Protein AF-S4RAV1-F1 (afdb_monomer)

Radius of gyration: 26.36 Å; Cα contacts (8 Å, |Δi|>4): 176; chains: 1; bounding box: 94×83×54 Å

Sequence (246 aa):
ERGQGGSAGGTERVRWKKDQTQWKQNERSDKSRAELEQEAIIDGNLATEANLIVLDSLELVVQTVAVTEAKDGVLGGVLKVLLHSLSCNQSSVFLQHSLATQRALVSRVGPHLPTPPTAPYTPLCLHLLRHCSSSLVATRAHASASLYLLMRQNFEIGNNFARVKMQVTMSLASLVGTSASFSEDALRRSLHTMLAYAAADGDMQPTTFPLQVRELVLNLQTILSDTVKMKEYKQDPEMLMDLMYR

pLDDT: mean 81.05, std 17.75, range [30.38, 98.0]

Structure (mmCIF, N/CA/C/O backbone):
data_AF-S4RAV1-F1
#
_entry.id   AF-S4RAV1-F1
#
loop_
_atom_site.group_PDB
_atom_site.id
_atom_site.type_symbol
_atom_site.label_atom_id
_atom_site.label_alt_id
_atom_site.label_comp_id
_atom_site.label_asym_id
_atom_site.label_entity_id
_atom_site.label_seq_id
_atom_site.pdbx_PDB_ins_code
_atom_site.Cartn_x
_atom_site.Cartn_y
_atom_site.Cartn_z
_atom_site.occupancy
_atom_site.B_iso_or_equiv
_atom_site.auth_seq_id
_atom_site.auth_comp_id
_atom_site.auth_asym_id
_atom_site.auth_atom_id
_atom_site.pdbx_PDB_model_num
ATOM 1 N N . GLU A 1 1 ? 71.089 -48.198 25.382 1.00 40.38 1 GLU A N 1
ATOM 2 C CA . GLU A 1 1 ? 70.428 -47.324 26.372 1.00 40.38 1 GLU A CA 1
ATOM 3 C C . GLU A 1 1 ? 68.996 -47.044 25.930 1.00 40.38 1 GLU A C 1
ATOM 5 O O . GLU A 1 1 ? 68.758 -46.864 24.742 1.00 40.38 1 GLU A O 1
ATOM 10 N N . ARG A 1 2 ? 68.039 -47.128 26.861 1.00 35.34 2 ARG A N 1
ATOM 11 C CA . ARG A 1 2 ? 66.616 -46.804 26.660 1.00 35.34 2 ARG A CA 1
ATOM 12 C C . ARG A 1 2 ? 66.409 -45.289 26.753 1.00 35.34 2 ARG A C 1
ATOM 14 O O . ARG A 1 2 ? 67.009 -44.666 27.618 1.00 35.34 2 ARG A O 1
ATOM 21 N N . GLY A 1 3 ? 65.452 -44.759 25.989 1.00 32.66 3 GLY A N 1
ATOM 22 C CA . GLY A 1 3 ? 64.819 -43.461 26.251 1.00 32.66 3 GLY A CA 1
ATOM 23 C C . GLY A 1 3 ? 63.755 -43.105 25.206 1.00 32.66 3 GLY A C 1
ATOM 24 O O . GLY A 1 3 ? 64.093 -42.763 24.084 1.00 32.66 3 GLY A O 1
ATOM 25 N N . GLN A 1 4 ? 62.479 -43.245 25.577 1.00 39.12 4 GLN A N 1
ATOM 26 C CA . GLN A 1 4 ? 61.265 -42.960 24.794 1.00 39.12 4 GLN A CA 1
ATOM 27 C C . GLN A 1 4 ? 60.832 -41.482 24.869 1.00 39.12 4 GLN A C 1
ATOM 29 O O . GLN A 1 4 ? 61.128 -40.811 25.852 1.00 39.12 4 GLN A O 1
ATOM 34 N N . GLY A 1 5 ? 59.976 -41.071 23.920 1.00 30.38 5 GLY A N 1
ATOM 35 C CA . GLY A 1 5 ? 59.018 -39.957 24.050 1.00 30.38 5 GLY A CA 1
ATOM 36 C C . GLY A 1 5 ? 59.254 -38.847 23.016 1.00 30.38 5 GLY A C 1
ATOM 37 O O . GLY A 1 5 ? 60.371 -38.381 22.883 1.00 30.38 5 GLY A O 1
ATOM 38 N N . GLY A 1 6 ? 58.294 -38.361 22.231 1.00 30.89 6 GLY A N 1
ATOM 39 C CA . GLY A 1 6 ? 56.852 -38.523 22.279 1.00 30.89 6 GLY A CA 1
ATOM 40 C C . GLY A 1 6 ? 56.158 -37.884 21.065 1.00 30.89 6 GLY A C 1
ATOM 41 O O . GLY A 1 6 ? 56.755 -37.191 20.250 1.00 30.89 6 GLY A O 1
ATOM 42 N N . SER A 1 7 ? 54.878 -38.227 21.002 1.00 36.19 7 SER A N 1
ATOM 43 C CA . SER A 1 7 ? 53.803 -37.974 20.042 1.00 36.19 7 SER A CA 1
ATOM 44 C C . SER A 1 7 ? 53.576 -36.550 19.492 1.00 36.19 7 SER A C 1
ATOM 46 O O . SER A 1 7 ? 53.782 -35.559 20.181 1.00 36.19 7 SER A O 1
ATOM 48 N N . ALA A 1 8 ? 52.922 -36.556 18.320 1.00 37.38 8 ALA A N 1
ATOM 49 C CA . ALA A 1 8 ? 51.820 -35.692 17.874 1.00 37.38 8 ALA A CA 1
ATOM 50 C C . ALA A 1 8 ? 52.081 -34.237 17.456 1.00 37.38 8 ALA A C 1
ATOM 52 O O . ALA A 1 8 ? 52.594 -33.413 18.201 1.00 37.38 8 ALA A O 1
ATOM 53 N N . GLY A 1 9 ? 51.521 -33.896 16.289 1.00 36.50 9 GLY A N 1
ATOM 54 C CA . GLY A 1 9 ? 51.125 -32.523 15.991 1.00 36.50 9 GLY A CA 1
ATOM 55 C C . GLY A 1 9 ? 51.188 -32.165 14.517 1.00 36.50 9 GLY A C 1
ATOM 56 O O . GLY A 1 9 ? 51.967 -31.295 14.136 1.00 36.50 9 GLY A O 1
ATOM 57 N N . GLY A 1 10 ? 50.361 -32.808 13.688 1.00 49.69 10 GLY A N 1
ATOM 58 C CA . GLY A 1 10 ? 50.070 -32.309 12.348 1.00 49.69 10 GLY A CA 1
ATOM 59 C C . GLY A 1 10 ? 49.522 -30.888 12.451 1.00 49.69 10 GLY A C 1
ATOM 60 O O . GLY A 1 10 ? 48.379 -30.679 12.843 1.00 49.69 10 GLY A O 1
ATOM 61 N N . THR A 1 11 ? 50.350 -29.904 12.125 1.00 44.56 11 THR A N 1
ATOM 62 C CA . THR A 1 11 ? 49.903 -28.539 11.863 1.00 44.56 11 THR A CA 1
ATOM 63 C C . THR A 1 11 ? 49.832 -28.385 10.356 1.00 44.56 11 THR A C 1
ATOM 65 O O . THR A 1 11 ? 50.688 -27.777 9.714 1.00 44.56 11 THR A O 1
ATOM 68 N N . GLU A 1 12 ? 48.789 -28.978 9.775 1.00 47.94 12 GLU A N 1
ATOM 69 C CA . GLU A 1 12 ? 48.352 -28.643 8.427 1.00 47.94 12 GLU A CA 1
ATOM 70 C C . GLU A 1 12 ? 47.828 -27.206 8.478 1.00 47.94 12 GLU A C 1
ATOM 72 O O . GLU A 1 12 ? 46.661 -26.911 8.728 1.00 47.94 12 GLU A O 1
ATOM 77 N N . ARG A 1 13 ? 48.767 -26.267 8.371 1.00 47.62 13 ARG A N 1
ATOM 78 C CA . ARG A 1 13 ? 48.494 -24.843 8.301 1.00 47.62 13 ARG A CA 1
ATOM 79 C C . ARG A 1 13 ? 47.689 -24.650 7.026 1.00 47.62 13 ARG A C 1
ATOM 81 O O . ARG A 1 13 ? 48.258 -24.708 5.938 1.00 47.62 13 ARG A O 1
ATOM 88 N N . VAL A 1 14 ? 46.377 -24.459 7.175 1.00 53.88 14 VAL A N 1
ATOM 89 C CA . VAL A 1 14 ? 45.427 -24.167 6.094 1.00 53.88 14 VAL A CA 1
ATOM 90 C C . VAL A 1 14 ? 45.830 -22.833 5.463 1.00 53.88 14 VAL A C 1
ATOM 92 O O . VAL A 1 14 ? 45.333 -21.757 5.794 1.00 53.88 14 VAL A O 1
ATOM 95 N N . ARG A 1 15 ? 46.855 -22.879 4.610 1.00 61.28 15 ARG A N 1
ATOM 96 C CA . ARG A 1 15 ? 47.354 -21.738 3.860 1.00 61.28 15 ARG A CA 1
ATOM 97 C C . ARG A 1 15 ? 46.371 -21.552 2.727 1.00 61.28 15 ARG A C 1
ATOM 99 O O . ARG A 1 15 ? 46.459 -22.244 1.718 1.00 61.28 15 ARG A O 1
ATOM 106 N N . TRP A 1 16 ? 45.433 -20.633 2.926 1.00 54.78 16 TRP A N 1
ATOM 107 C CA . TRP A 1 16 ? 44.555 -20.128 1.881 1.00 54.78 16 TRP A CA 1
ATOM 108 C C . TRP A 1 16 ? 45.380 -19.890 0.612 1.00 54.78 16 TRP A C 1
ATOM 110 O O . TRP A 1 16 ? 46.227 -18.992 0.563 1.00 54.78 16 TRP A O 1
ATOM 120 N N . LYS A 1 17 ? 45.193 -20.754 -0.392 1.00 61.38 17 LYS A N 1
ATOM 121 C CA . LYS A 1 17 ? 45.817 -20.605 -1.705 1.00 61.38 17 LYS A CA 1
ATOM 122 C C . LYS A 1 17 ? 45.093 -19.460 -2.396 1.00 61.38 17 LYS A C 1
ATOM 124 O O . LYS A 1 17 ? 44.108 -19.676 -3.092 1.00 61.38 17 LYS A O 1
ATOM 129 N N . LYS A 1 18 ? 45.581 -18.238 -2.170 1.00 52.88 18 LYS A N 1
ATOM 130 C CA . LYS A 1 18 ? 45.077 -17.004 -2.795 1.00 52.88 18 LYS A CA 1
ATOM 131 C C . LYS A 1 18 ? 45.015 -17.125 -4.328 1.00 52.88 18 LYS A C 1
ATOM 133 O O . LYS A 1 18 ? 44.166 -16.508 -4.960 1.00 52.88 18 LYS A O 1
ATOM 138 N N . ASP A 1 19 ? 45.849 -18.000 -4.889 1.00 57.59 19 ASP A N 1
ATOM 139 C CA . ASP A 1 19 ? 45.943 -18.292 -6.321 1.00 57.59 19 ASP A CA 1
ATOM 140 C C . ASP A 1 19 ? 44.829 -19.230 -6.834 1.00 57.59 19 ASP A C 1
ATOM 142 O O . ASP A 1 19 ? 44.579 -19.275 -8.032 1.00 57.59 19 ASP A O 1
ATOM 146 N N . GLN A 1 20 ? 44.123 -19.954 -5.951 1.00 50.59 20 GLN A N 1
ATOM 147 C CA . GLN A 1 20 ? 42.931 -20.747 -6.307 1.00 50.59 20 GLN A CA 1
ATOM 148 C C . GLN A 1 20 ? 41.626 -19.948 -6.211 1.00 50.59 20 GLN A C 1
ATOM 150 O O . GLN A 1 20 ? 40.610 -20.375 -6.747 1.00 50.59 20 GLN A O 1
ATOM 155 N N . THR A 1 21 ? 41.647 -18.775 -5.574 1.00 50.50 21 THR A N 1
ATOM 156 C CA . THR A 1 21 ? 40.505 -17.848 -5.507 1.00 50.50 21 THR A CA 1
ATOM 157 C C . THR A 1 21 ? 40.597 -16.742 -6.554 1.00 50.50 21 THR A C 1
ATOM 159 O O . THR A 1 21 ? 40.092 -15.639 -6.343 1.00 50.50 21 THR A O 1
ATOM 162 N N . GLN A 1 22 ? 41.248 -17.008 -7.690 1.00 48.56 22 GLN A N 1
ATOM 163 C CA . GLN A 1 22 ? 41.011 -16.202 -8.879 1.00 48.56 22 GLN A CA 1
ATOM 164 C C . GLN A 1 22 ? 39.579 -16.488 -9.326 1.00 48.56 22 GLN A C 1
ATOM 166 O O . GLN A 1 22 ? 39.315 -17.442 -10.057 1.00 48.56 22 GLN A O 1
ATOM 171 N N . TRP A 1 23 ? 38.639 -15.664 -8.859 1.00 44.81 23 TRP A N 1
ATOM 172 C CA . TRP A 1 23 ? 37.409 -15.432 -9.600 1.00 44.81 23 TRP A CA 1
ATOM 173 C C . TRP A 1 23 ? 37.844 -15.197 -11.038 1.00 44.81 23 TRP A C 1
ATOM 175 O O . TRP A 1 23 ? 38.580 -14.241 -11.284 1.00 44.81 23 TRP A O 1
ATOM 185 N N . LYS A 1 24 ? 37.495 -16.115 -11.951 1.00 49.88 24 LYS A N 1
ATOM 186 C CA . LYS A 1 24 ? 37.730 -15.920 -13.380 1.00 49.88 24 LYS A CA 1
ATOM 187 C C . LYS A 1 24 ? 37.102 -14.578 -13.706 1.00 49.88 24 LYS A C 1
ATOM 189 O O . LYS A 1 24 ? 35.880 -14.455 -13.735 1.00 49.88 24 LYS A O 1
ATOM 194 N N . GLN A 1 25 ? 37.944 -13.563 -13.844 1.00 44.81 25 GLN A N 1
ATOM 195 C CA . GLN A 1 25 ? 37.547 -12.267 -14.333 1.00 44.81 25 GLN A CA 1
ATOM 196 C C . GLN A 1 25 ? 37.049 -12.571 -15.733 1.00 44.81 25 GLN A C 1
ATOM 198 O O . GLN A 1 25 ? 37.854 -12.925 -16.589 1.00 44.81 25 GLN A O 1
ATOM 203 N N . ASN A 1 26 ? 35.722 -12.612 -15.876 1.00 48.03 26 ASN A N 1
ATOM 204 C CA . ASN A 1 26 ? 35.046 -13.010 -17.097 1.00 48.03 26 ASN A CA 1
ATOM 205 C C . ASN A 1 26 ? 35.754 -12.289 -18.244 1.00 48.03 26 ASN A C 1
ATOM 207 O O . ASN A 1 26 ? 35.763 -11.053 -18.267 1.00 48.03 26 ASN A O 1
ATOM 211 N N . GLU A 1 27 ? 36.429 -13.047 -19.115 1.00 50.53 27 GLU A N 1
ATOM 212 C CA . GLU A 1 27 ? 36.921 -12.503 -20.374 1.00 50.53 27 GLU A CA 1
ATOM 213 C C . GLU A 1 27 ? 35.719 -11.783 -20.970 1.00 50.53 27 GLU A C 1
ATOM 215 O O . GLU A 1 27 ? 34.622 -12.346 -20.997 1.00 50.53 27 GLU A O 1
ATOM 220 N N . ARG A 1 28 ? 35.873 -10.491 -21.273 1.00 55.94 28 ARG A N 1
ATOM 221 C CA . ARG A 1 28 ? 34.785 -9.657 -21.782 1.00 55.94 28 ARG A CA 1
ATOM 222 C C . ARG A 1 28 ? 34.322 -10.257 -23.108 1.00 55.94 28 ARG A C 1
ATOM 224 O O . ARG A 1 28 ? 34.824 -9.895 -24.161 1.00 55.94 28 ARG A O 1
ATOM 231 N N . SER A 1 29 ? 33.399 -11.207 -23.028 1.00 61.28 29 SER A N 1
ATOM 232 C CA . SER A 1 29 ? 32.569 -11.640 -24.132 1.00 61.28 29 SER A CA 1
ATOM 233 C C . SER A 1 29 ? 31.816 -10.395 -24.568 1.00 61.28 29 SER A C 1
ATOM 235 O O . SER A 1 29 ? 31.149 -9.777 -23.732 1.00 61.28 29 SER A O 1
ATOM 237 N N . ASP A 1 30 ? 31.943 -10.012 -25.838 1.00 71.81 30 ASP A N 1
ATOM 238 C CA . ASP A 1 30 ? 31.047 -9.051 -26.483 1.00 71.81 30 ASP A CA 1
ATOM 239 C C . ASP A 1 30 ? 29.649 -9.682 -26.509 1.00 71.81 30 ASP A C 1
ATOM 241 O O . ASP A 1 30 ? 29.215 -10.265 -27.500 1.00 71.81 30 ASP A O 1
ATOM 245 N N . LYS A 1 31 ? 28.978 -9.665 -25.353 1.00 80.94 31 LYS A N 1
ATOM 246 C CA . LYS A 1 31 ? 27.624 -10.179 -25.191 1.00 80.94 31 LYS A CA 1
ATOM 247 C C . LYS A 1 31 ? 26.711 -9.325 -26.049 1.00 80.94 31 LYS A C 1
ATOM 249 O O . LYS A 1 31 ? 26.715 -8.093 -25.960 1.00 80.94 31 LYS A O 1
ATOM 254 N N . SER A 1 32 ? 25.917 -9.982 -26.876 1.00 88.06 32 SER A N 1
ATOM 255 C CA . SER A 1 32 ? 24.874 -9.319 -27.639 1.00 88.06 32 SER A CA 1
ATOM 256 C C . SER A 1 32 ? 23.858 -8.673 -26.693 1.00 88.06 32 SER A C 1
ATOM 258 O O . SER A 1 32 ? 23.663 -9.090 -25.550 1.00 88.06 32 SER A O 1
ATOM 260 N N . ARG A 1 33 ? 23.152 -7.651 -27.182 1.00 89.19 33 ARG A N 1
ATOM 261 C CA . ARG A 1 33 ? 22.088 -6.990 -26.415 1.00 89.19 33 ARG A CA 1
ATOM 262 C C . ARG A 1 33 ? 21.024 -7.977 -25.914 1.00 89.19 33 ARG A C 1
ATOM 264 O O . ARG A 1 33 ? 20.547 -7.820 -24.798 1.00 89.19 33 ARG A O 1
ATOM 271 N N . ALA A 1 34 ? 20.690 -8.990 -26.713 1.00 90.50 34 ALA A N 1
ATOM 272 C CA . ALA A 1 34 ? 19.720 -10.015 -26.339 1.00 90.50 34 ALA A CA 1
ATOM 273 C C . ALA A 1 34 ? 20.218 -10.885 -25.172 1.00 90.50 34 ALA A C 1
ATOM 275 O O . ALA A 1 34 ? 19.452 -11.183 -24.261 1.00 90.50 34 ALA A O 1
ATOM 276 N N . GLU A 1 35 ? 21.505 -11.239 -25.159 1.00 91.06 35 GLU A N 1
ATOM 277 C CA . GLU A 1 35 ? 22.111 -11.994 -24.056 1.00 91.06 35 GLU A CA 1
ATOM 278 C C . GLU A 1 35 ? 22.159 -11.163 -22.770 1.00 91.06 35 GLU A C 1
ATOM 280 O O . GLU A 1 35 ? 21.846 -11.677 -21.700 1.00 91.06 35 GLU A O 1
ATOM 285 N N . LEU A 1 36 ? 22.467 -9.865 -22.868 1.00 90.75 36 LEU A N 1
ATOM 286 C CA . LEU A 1 36 ? 22.431 -8.952 -21.720 1.00 90.75 36 LEU A CA 1
ATOM 287 C C . LEU A 1 36 ? 21.011 -8.775 -21.161 1.00 90.75 36 LEU A C 1
ATOM 289 O O . LEU A 1 36 ? 20.823 -8.762 -19.946 1.00 90.75 36 LEU A O 1
ATOM 293 N N . GLU A 1 37 ? 20.004 -8.651 -22.030 1.00 92.44 37 GLU A N 1
ATOM 294 C CA . GLU A 1 37 ? 18.595 -8.584 -21.622 1.00 92.44 37 GLU A CA 1
ATOM 295 C C . GLU A 1 37 ? 18.148 -9.893 -20.953 1.00 92.44 37 GLU A C 1
ATOM 297 O O . GLU A 1 37 ? 17.467 -9.862 -19.927 1.00 92.44 37 GLU A O 1
ATOM 302 N N . GLN A 1 38 ? 18.577 -11.043 -21.476 1.00 93.69 38 GLN A N 1
ATOM 303 C CA . GLN A 1 38 ? 18.285 -12.345 -20.882 1.00 93.69 38 GLN A CA 1
ATOM 304 C C . GLN A 1 38 ? 18.952 -12.524 -19.511 1.00 93.69 38 GLN A C 1
ATOM 306 O O . GLN A 1 38 ? 18.296 -12.987 -18.578 1.00 93.69 38 GLN A O 1
ATOM 311 N N . GLU A 1 39 ? 20.218 -12.133 -19.358 1.00 92.94 39 GLU A N 1
ATOM 312 C CA . GLU A 1 39 ? 20.907 -12.151 -18.060 1.00 92.94 39 GLU A CA 1
ATOM 313 C C . GLU A 1 39 ? 20.201 -11.255 -17.041 1.00 92.94 39 GLU A C 1
ATOM 315 O O . GLU A 1 39 ? 19.934 -11.694 -15.925 1.00 92.94 39 GLU A O 1
ATOM 320 N N . ALA A 1 40 ? 19.788 -10.049 -17.442 1.00 91.94 40 ALA A N 1
ATOM 321 C CA . ALA A 1 40 ? 19.041 -9.146 -16.570 1.00 91.94 40 ALA A CA 1
ATOM 322 C C . ALA A 1 40 ? 17.697 -9.742 -16.104 1.00 91.94 40 ALA A C 1
ATOM 324 O O . ALA A 1 40 ? 17.284 -9.520 -14.964 1.00 91.94 40 ALA A O 1
ATOM 325 N N . ILE A 1 41 ? 17.014 -10.514 -16.959 1.00 93.25 41 ILE A N 1
ATOM 326 C CA . ILE A 1 41 ? 15.782 -11.228 -16.585 1.00 93.25 41 ILE A CA 1
ATOM 327 C C . ILE A 1 41 ? 16.084 -12.332 -15.568 1.00 93.25 41 ILE A C 1
ATOM 329 O O . ILE A 1 41 ? 15.367 -12.455 -14.574 1.00 93.25 41 ILE A O 1
ATOM 333 N N . ILE A 1 42 ? 17.134 -13.125 -15.797 1.00 95.19 42 ILE A N 1
ATOM 334 C CA . ILE A 1 42 ? 17.533 -14.209 -14.886 1.00 95.19 42 ILE A CA 1
ATOM 335 C C . ILE A 1 42 ? 17.903 -13.635 -13.515 1.00 95.19 42 ILE A C 1
ATOM 337 O O . ILE A 1 42 ? 17.382 -14.104 -12.502 1.00 95.19 42 ILE A O 1
ATOM 341 N N . ASP A 1 43 ? 18.712 -12.578 -13.482 1.00 94.38 43 ASP A N 1
ATOM 342 C CA . ASP A 1 43 ? 19.097 -11.891 -12.247 1.00 94.38 43 ASP A CA 1
ATOM 343 C C . ASP A 1 43 ? 17.876 -11.300 -11.525 1.00 94.38 43 ASP A C 1
ATOM 345 O O . ASP A 1 43 ? 17.754 -11.407 -10.303 1.00 94.38 43 ASP A O 1
ATOM 349 N N . GLY A 1 44 ? 16.924 -10.723 -12.269 1.00 94.31 44 GLY A N 1
ATOM 350 C CA . GLY A 1 44 ? 15.670 -10.205 -11.716 1.00 94.31 44 GLY A CA 1
ATOM 351 C C . GLY A 1 44 ? 14.775 -11.289 -11.104 1.00 94.31 44 GLY A C 1
ATOM 352 O O . GLY A 1 44 ? 14.166 -11.077 -10.047 1.00 94.31 44 GLY A O 1
ATOM 353 N N . ASN A 1 45 ? 14.717 -12.466 -11.729 1.00 95.94 45 ASN A N 1
ATOM 354 C CA . ASN A 1 45 ? 13.991 -13.622 -11.201 1.00 95.94 45 ASN A CA 1
ATOM 355 C C . ASN A 1 45 ? 14.667 -14.167 -9.942 1.00 95.94 45 ASN A C 1
ATOM 357 O O . ASN A 1 45 ? 13.997 -14.353 -8.928 1.00 95.94 45 ASN A O 1
ATOM 361 N N . LEU A 1 46 ? 15.993 -14.323 -9.963 1.00 96.50 46 LEU A N 1
ATOM 362 C CA . LEU A 1 46 ? 16.760 -14.773 -8.802 1.00 96.50 46 LEU A CA 1
ATOM 363 C C . LEU A 1 46 ? 16.603 -13.814 -7.613 1.00 96.50 46 LEU A C 1
ATOM 365 O O . LEU A 1 46 ? 16.369 -14.249 -6.486 1.00 96.50 46 LEU A O 1
ATOM 369 N N . ALA A 1 47 ? 16.662 -12.501 -7.857 1.00 95.81 47 ALA A N 1
ATOM 370 C CA . ALA A 1 47 ? 16.408 -11.491 -6.831 1.00 95.81 47 ALA A CA 1
ATOM 371 C C . ALA A 1 47 ? 14.979 -11.587 -6.269 1.00 95.81 47 ALA A C 1
ATOM 373 O O . ALA A 1 47 ? 14.768 -11.412 -5.067 1.00 95.81 47 ALA A O 1
ATOM 374 N N . THR A 1 48 ? 13.993 -11.895 -7.118 1.00 96.25 48 THR A N 1
ATOM 375 C CA . THR A 1 48 ? 12.606 -12.114 -6.686 1.00 96.25 48 THR A CA 1
ATOM 376 C C . THR A 1 48 ? 12.489 -13.334 -5.779 1.00 96.25 48 THR A C 1
ATOM 378 O O . THR A 1 48 ? 11.900 -13.224 -4.705 1.00 96.25 48 THR A O 1
ATOM 381 N N . GLU A 1 49 ? 13.069 -14.469 -6.168 1.00 97.06 49 GLU A N 1
ATOM 382 C CA . GLU A 1 49 ? 13.063 -15.694 -5.359 1.00 97.06 49 GLU A CA 1
ATOM 383 C C . GLU A 1 49 ? 13.754 -15.484 -4.011 1.00 97.06 49 GLU A C 1
ATOM 385 O O . GLU A 1 49 ? 13.188 -15.820 -2.970 1.00 97.06 49 GLU A O 1
ATOM 390 N N . ALA A 1 50 ? 14.927 -14.845 -4.002 1.00 96.88 50 ALA A N 1
ATOM 391 C CA . ALA A 1 50 ? 15.639 -14.516 -2.771 1.00 96.88 50 ALA A CA 1
ATOM 392 C C . ALA A 1 50 ? 14.781 -13.654 -1.830 1.00 96.88 50 ALA A C 1
ATOM 394 O O . ALA A 1 50 ? 14.695 -13.930 -0.632 1.00 96.88 50 ALA A O 1
ATOM 395 N N . ASN A 1 51 ? 14.091 -12.644 -2.366 1.00 96.25 51 ASN A N 1
ATOM 396 C CA . ASN A 1 51 ? 13.199 -11.804 -1.571 1.00 96.25 51 ASN A CA 1
ATOM 397 C C . ASN A 1 51 ? 11.974 -12.577 -1.052 1.00 96.25 51 ASN A C 1
ATOM 399 O O . ASN A 1 51 ? 11.562 -12.352 0.085 1.00 96.25 51 ASN A O 1
ATOM 403 N N . LEU A 1 52 ? 11.412 -13.510 -1.828 1.00 97.06 52 LEU A N 1
ATOM 404 C CA . LEU A 1 52 ? 10.318 -14.374 -1.365 1.00 97.06 52 LEU A CA 1
ATOM 405 C C . LEU A 1 52 ? 10.763 -15.319 -0.240 1.00 97.06 52 LEU A C 1
ATOM 407 O O . LEU A 1 52 ? 10.021 -15.486 0.722 1.00 97.06 52 LEU A O 1
ATOM 411 N N . ILE A 1 53 ? 11.985 -15.857 -0.297 1.00 97.44 53 ILE A N 1
ATOM 412 C CA . ILE A 1 53 ? 12.566 -16.664 0.793 1.00 97.44 53 ILE A CA 1
ATOM 413 C C . ILE A 1 53 ? 12.729 -15.827 2.068 1.00 97.44 53 ILE A C 1
ATOM 415 O O . ILE A 1 53 ? 12.411 -16.286 3.168 1.00 97.44 53 ILE A O 1
ATOM 419 N N . VAL A 1 54 ? 13.205 -14.583 1.938 1.00 96.50 54 VAL A N 1
ATOM 420 C CA . VAL A 1 54 ? 13.286 -13.655 3.076 1.00 96.50 54 VAL A CA 1
ATOM 421 C C . VAL A 1 54 ? 11.894 -13.401 3.651 1.00 96.50 54 VAL A C 1
ATOM 423 O O . VAL A 1 54 ? 11.730 -13.435 4.868 1.00 96.50 54 VAL A O 1
ATOM 426 N N . LEU A 1 55 ? 10.889 -13.177 2.804 1.00 96.62 55 LEU A N 1
ATOM 427 C CA . LEU A 1 55 ? 9.519 -12.931 3.248 1.00 96.62 55 LEU A CA 1
ATOM 428 C C . LEU A 1 55 ? 8.922 -14.132 3.990 1.00 96.62 55 LEU A C 1
ATOM 430 O O . LEU A 1 55 ? 8.365 -13.946 5.068 1.00 96.62 55 LEU A O 1
ATOM 434 N N . ASP A 1 56 ? 9.100 -15.342 3.462 1.00 96.44 56 ASP A N 1
ATOM 435 C CA . ASP A 1 56 ? 8.675 -16.589 4.109 1.00 96.44 56 ASP A CA 1
ATOM 436 C C . ASP A 1 56 ? 9.359 -16.774 5.475 1.00 96.44 56 ASP A C 1
ATOM 438 O O . ASP A 1 56 ? 8.716 -17.044 6.491 1.00 96.44 56 ASP A O 1
ATOM 442 N N . SER A 1 57 ? 10.660 -16.474 5.545 1.00 96.00 57 SER A N 1
ATOM 443 C CA . SER A 1 57 ? 11.413 -16.487 6.805 1.00 96.00 57 SER A CA 1
ATOM 444 C C . SER A 1 57 ? 10.858 -15.481 7.821 1.00 96.00 57 SER A C 1
ATOM 446 O O . SER A 1 57 ? 10.743 -1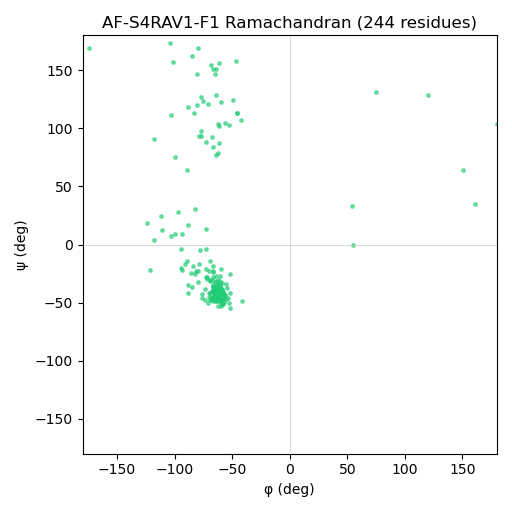5.793 9.009 1.00 96.00 57 SER A O 1
ATOM 448 N N . LEU A 1 58 ? 10.485 -14.272 7.380 1.00 93.50 58 LEU A N 1
ATOM 449 C CA . LEU A 1 58 ? 9.844 -13.274 8.244 1.00 93.50 58 LEU A CA 1
ATOM 450 C C . LEU A 1 58 ? 8.472 -13.754 8.732 1.00 93.50 58 LEU A C 1
ATOM 452 O O . LEU A 1 58 ? 8.138 -13.539 9.898 1.00 93.50 58 LEU A O 1
ATOM 456 N N . GLU A 1 59 ? 7.684 -14.415 7.884 1.00 92.00 59 GLU A N 1
ATOM 457 C CA . GLU A 1 59 ? 6.395 -14.989 8.281 1.00 92.00 59 GLU A CA 1
ATOM 458 C C . GLU A 1 59 ? 6.556 -16.085 9.335 1.00 92.00 59 GLU A C 1
ATOM 460 O O . GLU A 1 59 ? 5.823 -16.081 10.328 1.00 92.00 59 GLU A O 1
ATOM 465 N N . LEU A 1 60 ? 7.554 -16.959 9.191 1.00 92.88 60 LEU A N 1
ATOM 466 C CA . LEU A 1 60 ? 7.863 -17.991 10.182 1.00 92.88 60 LEU A CA 1
ATOM 467 C C . LEU A 1 60 ? 8.275 -17.386 11.534 1.00 92.88 60 LEU A C 1
ATOM 469 O O . LEU A 1 60 ? 7.823 -17.843 12.590 1.00 92.88 60 LEU A O 1
ATOM 473 N N . VAL A 1 61 ? 9.073 -16.313 11.520 1.00 90.44 61 VAL A N 1
ATOM 474 C CA . VAL A 1 61 ? 9.421 -15.565 12.741 1.00 90.44 61 VAL A CA 1
ATOM 475 C C . VAL A 1 61 ? 8.161 -15.014 13.410 1.00 90.44 61 VAL A C 1
ATOM 477 O O . VAL A 1 61 ? 7.988 -15.166 14.618 1.00 90.44 61 VAL A O 1
ATOM 480 N N . VAL A 1 62 ? 7.251 -14.416 12.641 1.00 87.50 62 VAL A N 1
ATOM 481 C CA . VAL A 1 62 ? 5.995 -13.845 13.157 1.00 87.50 62 VAL A CA 1
ATOM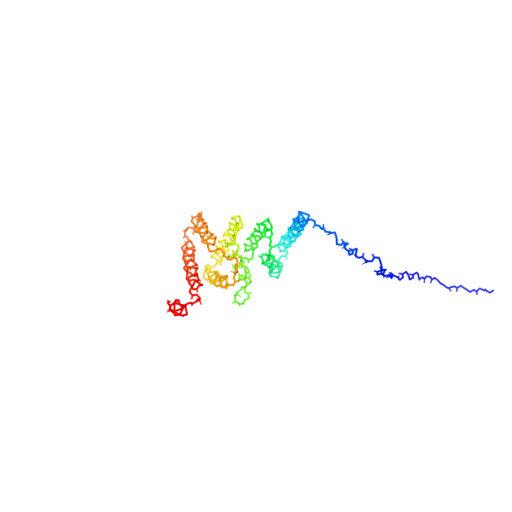 482 C C . VAL A 1 62 ? 5.093 -14.919 13.754 1.00 87.50 62 VAL A C 1
ATOM 484 O O . VAL A 1 62 ? 4.538 -14.713 14.834 1.00 87.50 62 VAL A O 1
ATOM 487 N N . GLN A 1 63 ? 4.963 -16.066 13.084 1.00 88.69 63 GLN A N 1
ATOM 488 C CA . GLN A 1 63 ? 4.202 -17.209 13.590 1.00 88.69 63 GLN A CA 1
ATOM 489 C C . GLN A 1 63 ? 4.788 -17.728 14.908 1.00 88.69 63 GLN A C 1
ATOM 491 O O . GLN A 1 63 ? 4.045 -17.962 15.857 1.00 88.69 63 GLN A O 1
ATOM 496 N N . THR A 1 64 ? 6.114 -17.833 15.000 1.00 88.25 64 THR A N 1
ATOM 497 C CA . THR A 1 64 ? 6.799 -18.287 16.219 1.00 88.25 64 THR A CA 1
ATOM 498 C C . THR A 1 64 ? 6.591 -17.309 17.378 1.00 88.25 64 THR A C 1
ATOM 500 O O . THR A 1 64 ? 6.235 -17.719 18.481 1.00 88.25 64 THR A O 1
ATOM 503 N N . VAL A 1 65 ? 6.757 -16.004 17.133 1.00 84.62 65 VAL A N 1
ATOM 504 C CA . VAL A 1 65 ? 6.568 -14.946 18.145 1.00 84.62 65 VAL A CA 1
ATOM 505 C C . VAL A 1 65 ? 5.134 -14.902 18.670 1.00 84.62 65 VAL A C 1
ATOM 507 O O . VAL A 1 65 ? 4.917 -14.632 19.851 1.00 84.62 65 VAL A O 1
ATOM 510 N N . ALA A 1 66 ? 4.146 -15.197 17.822 1.00 79.06 66 ALA A N 1
ATOM 511 C CA . ALA A 1 66 ? 2.747 -15.233 18.236 1.00 79.06 66 ALA A CA 1
ATOM 512 C C . ALA A 1 66 ? 2.474 -16.277 19.337 1.00 79.06 66 ALA A C 1
ATOM 514 O O . ALA A 1 66 ? 1.557 -16.080 20.130 1.00 79.06 66 ALA A O 1
ATOM 515 N N . VAL A 1 67 ? 3.276 -17.346 19.411 1.00 81.50 67 VAL A N 1
ATOM 516 C CA . VAL A 1 67 ? 3.119 -18.444 20.382 1.00 81.50 67 VAL A CA 1
ATOM 517 C C . VAL A 1 67 ? 3.967 -18.238 21.648 1.00 81.50 67 VAL A C 1
ATOM 519 O O . VAL A 1 67 ? 3.653 -18.802 22.691 1.00 81.50 67 VAL A O 1
ATOM 522 N N . THR A 1 68 ? 5.029 -17.427 21.597 1.00 71.88 68 THR A N 1
ATOM 523 C CA . THR A 1 68 ? 6.045 -17.345 22.669 1.00 71.88 68 THR A CA 1
ATOM 524 C C . THR A 1 68 ? 5.893 -16.162 23.637 1.00 71.88 68 THR A C 1
ATOM 526 O O . THR A 1 68 ? 6.792 -15.930 24.440 1.00 71.88 68 THR A O 1
ATOM 529 N N . GLU A 1 69 ? 4.788 -15.403 23.593 1.00 65.00 69 GLU A N 1
ATOM 530 C CA . GLU A 1 69 ? 4.508 -14.199 24.422 1.00 65.00 69 GLU A CA 1
ATOM 531 C C . GLU A 1 69 ? 5.577 -13.067 24.368 1.00 65.00 69 GLU A C 1
ATOM 533 O O . GLU A 1 69 ? 5.380 -11.996 24.939 1.00 65.00 69 GLU A O 1
ATOM 538 N N . ALA A 1 70 ? 6.670 -13.218 23.610 1.00 60.97 70 ALA A N 1
ATOM 539 C CA . ALA A 1 70 ? 7.755 -12.239 23.455 1.00 60.97 70 ALA A CA 1
ATOM 540 C C . ALA A 1 70 ? 7.500 -11.251 22.291 1.00 60.97 70 ALA A C 1
ATOM 542 O O . ALA A 1 70 ? 8.210 -11.247 21.282 1.00 60.97 70 ALA A O 1
ATOM 543 N N . LYS A 1 71 ? 6.448 -10.431 22.405 1.00 64.44 71 LYS A N 1
ATOM 544 C CA . LYS A 1 71 ? 5.802 -9.768 21.251 1.00 64.44 71 LYS A CA 1
ATOM 545 C C . LYS A 1 71 ? 6.434 -8.441 20.787 1.00 64.44 71 LYS A C 1
ATOM 547 O O . LYS A 1 71 ? 6.520 -8.205 19.580 1.00 64.44 71 LYS A O 1
ATOM 552 N N . ASP A 1 72 ? 6.931 -7.591 21.686 1.00 66.50 72 ASP A N 1
ATOM 553 C CA . ASP A 1 72 ? 7.043 -6.157 21.347 1.00 66.50 72 ASP A CA 1
ATOM 554 C C . ASP A 1 72 ? 8.323 -5.740 20.593 1.00 66.50 72 ASP A C 1
ATOM 556 O O . ASP A 1 72 ? 8.311 -4.771 19.833 1.00 66.50 72 ASP A O 1
ATOM 560 N N . GLY A 1 73 ? 9.429 -6.483 20.721 1.00 74.12 73 GLY A N 1
ATOM 561 C CA . GLY A 1 73 ? 10.691 -6.153 20.035 1.00 74.12 73 GLY A CA 1
ATOM 562 C C . GLY A 1 73 ? 10.817 -6.748 18.629 1.00 74.12 73 GLY A C 1
ATOM 563 O O . GLY A 1 73 ? 11.271 -6.085 17.691 1.00 74.12 73 GLY A O 1
ATOM 564 N N . VAL A 1 74 ? 10.400 -8.006 18.468 1.00 82.38 74 VAL A N 1
ATOM 565 C CA . VAL A 1 74 ? 10.645 -8.779 17.241 1.00 82.38 74 VAL A CA 1
ATOM 566 C C . VAL A 1 74 ? 9.714 -8.343 16.114 1.00 82.38 74 VAL A C 1
ATOM 568 O O . VAL A 1 74 ? 10.178 -8.129 14.996 1.00 82.38 74 VAL A O 1
ATOM 571 N N . LEU A 1 75 ? 8.425 -8.120 16.398 1.00 82.56 75 LEU A N 1
ATOM 572 C CA . LEU A 1 75 ? 7.455 -7.681 15.384 1.00 82.56 75 LEU A CA 1
ATOM 573 C C . LEU A 1 75 ? 7.806 -6.299 14.813 1.00 82.56 75 LEU A C 1
ATOM 575 O O . LEU A 1 75 ? 7.678 -6.075 13.609 1.00 82.56 75 LEU A O 1
ATOM 579 N N . GLY A 1 76 ? 8.327 -5.395 15.649 1.00 80.56 76 GLY A N 1
ATOM 580 C CA . GLY A 1 76 ? 8.864 -4.111 15.195 1.00 80.56 76 GLY A CA 1
ATOM 581 C C . GLY A 1 76 ? 10.085 -4.269 14.281 1.00 80.56 76 GLY A C 1
ATOM 582 O O . GLY A 1 76 ? 10.210 -3.547 13.291 1.00 80.56 76 GLY A O 1
ATOM 583 N N . GLY A 1 77 ? 10.969 -5.229 14.574 1.00 84.62 77 GLY A N 1
ATOM 584 C CA . GLY A 1 77 ? 12.097 -5.593 13.710 1.00 84.62 77 GLY A CA 1
ATOM 585 C C . GLY A 1 77 ? 11.648 -6.149 12.357 1.00 84.62 77 GLY A C 1
ATOM 586 O O . GLY A 1 77 ? 12.096 -5.664 11.319 1.00 84.62 77 GLY A O 1
ATOM 587 N N . VAL A 1 78 ? 10.700 -7.090 12.360 1.00 88.50 78 VAL A N 1
ATOM 588 C CA . VAL A 1 78 ? 10.110 -7.661 11.137 1.00 88.50 78 VAL A CA 1
ATOM 589 C C . VAL A 1 78 ? 9.468 -6.571 10.278 1.00 88.50 78 VAL A C 1
ATOM 591 O O . VAL A 1 78 ? 9.723 -6.502 9.076 1.00 88.50 78 VAL A O 1
ATOM 594 N N . LEU A 1 79 ? 8.694 -5.668 10.890 1.00 85.94 79 LEU A N 1
ATOM 595 C CA . LEU A 1 79 ? 8.082 -4.546 10.178 1.00 85.94 79 LEU A CA 1
ATOM 596 C C . LEU A 1 79 ? 9.140 -3.633 9.541 1.00 85.94 79 LEU A C 1
ATOM 598 O O . LEU A 1 79 ? 8.965 -3.215 8.401 1.00 85.94 79 LEU A O 1
ATOM 602 N N . LYS A 1 80 ? 10.250 -3.345 10.233 1.00 87.19 80 LYS A N 1
ATOM 603 C CA . LYS A 1 80 ? 11.350 -2.542 9.669 1.00 87.19 80 LYS A CA 1
ATOM 604 C C . LYS A 1 80 ? 11.975 -3.200 8.440 1.00 87.19 80 LYS A C 1
ATOM 606 O O . LYS A 1 80 ? 12.184 -2.507 7.447 1.00 87.19 80 LYS A O 1
ATOM 611 N N . VAL A 1 81 ? 12.244 -4.508 8.487 1.00 91.62 81 VAL A N 1
ATOM 612 C CA . VAL A 1 81 ? 12.787 -5.248 7.332 1.00 91.62 81 VAL A CA 1
ATOM 613 C C . VAL A 1 81 ? 11.795 -5.208 6.171 1.00 91.62 81 VAL A C 1
ATOM 615 O O . VAL A 1 81 ? 12.173 -4.845 5.061 1.00 91.62 81 VAL A O 1
ATOM 618 N N . LEU A 1 82 ? 10.513 -5.468 6.437 1.00 91.50 82 LEU A N 1
ATOM 619 C CA . LEU A 1 82 ? 9.470 -5.439 5.413 1.00 91.50 82 LEU A CA 1
ATOM 620 C C . LEU A 1 82 ? 9.334 -4.058 4.755 1.00 91.50 82 LEU A C 1
ATOM 622 O O . LEU A 1 82 ? 9.247 -3.952 3.533 1.00 91.50 82 LEU A O 1
ATOM 626 N N . LEU A 1 83 ? 9.350 -2.989 5.554 1.00 89.62 83 LEU A N 1
ATOM 627 C CA . LEU A 1 83 ? 9.302 -1.612 5.060 1.00 89.62 83 LEU A CA 1
ATOM 628 C C . LEU A 1 83 ? 10.531 -1.251 4.230 1.00 89.62 83 LEU A C 1
ATOM 630 O O . LEU A 1 83 ? 10.397 -0.564 3.218 1.00 89.62 83 LEU A O 1
ATOM 634 N N . HIS A 1 84 ? 11.710 -1.728 4.628 1.00 91.31 84 HIS A N 1
ATOM 635 C CA . HIS A 1 84 ? 12.917 -1.554 3.833 1.00 91.31 84 HIS A CA 1
ATOM 636 C C . HIS A 1 84 ? 12.782 -2.264 2.482 1.00 91.31 84 HIS A C 1
ATOM 638 O O . HIS A 1 84 ? 12.974 -1.627 1.448 1.00 91.31 84 HIS A O 1
ATOM 644 N N . SER A 1 85 ? 12.341 -3.523 2.455 1.00 92.31 85 SER A N 1
ATOM 645 C CA . SER A 1 85 ? 12.109 -4.249 1.202 1.00 92.31 85 SER A CA 1
ATOM 646 C C . SER A 1 85 ? 11.100 -3.539 0.291 1.00 92.31 85 SER A C 1
ATOM 648 O O . SER A 1 85 ? 11.345 -3.440 -0.910 1.00 92.31 85 SER A O 1
ATOM 650 N N . LEU A 1 86 ? 10.012 -2.985 0.846 1.00 90.81 86 LEU A N 1
ATOM 651 C CA . LEU A 1 86 ? 8.996 -2.208 0.112 1.00 90.81 86 LEU A CA 1
ATOM 652 C C . LEU A 1 86 ? 9.507 -0.867 -0.447 1.00 90.81 86 LEU A C 1
ATOM 654 O O . LEU A 1 86 ? 8.855 -0.292 -1.325 1.00 90.81 86 LEU A O 1
ATOM 658 N N . SER A 1 87 ? 10.628 -0.356 0.069 1.00 88.94 87 SER A N 1
ATOM 659 C CA . SER A 1 87 ? 11.277 0.885 -0.382 1.00 88.94 87 SER A CA 1
ATOM 660 C C . SER A 1 87 ? 12.155 0.700 -1.622 1.00 88.94 87 SER A C 1
ATOM 662 O O . SER A 1 87 ? 12.390 1.657 -2.371 1.00 88.94 87 SER A O 1
ATOM 664 N N . CYS A 1 88 ? 12.610 -0.534 -1.847 1.00 89.81 88 CYS A N 1
ATOM 665 C CA . CYS A 1 88 ? 13.475 -0.921 -2.952 1.00 89.81 88 CYS A CA 1
ATOM 666 C C . CYS A 1 88 ? 12.694 -1.118 -4.264 1.00 89.81 88 CYS A C 1
ATOM 668 O O . CYS A 1 88 ? 11.463 -1.169 -4.289 1.00 89.81 88 CYS A O 1
ATOM 670 N N . ASN A 1 89 ? 13.425 -1.257 -5.374 1.00 86.69 89 ASN A N 1
ATOM 671 C CA . ASN A 1 89 ? 12.841 -1.607 -6.667 1.00 86.69 89 ASN A CA 1
ATOM 672 C C . ASN A 1 89 ? 12.560 -3.114 -6.734 1.00 86.69 89 ASN A C 1
ATOM 674 O O . ASN A 1 89 ? 13.444 -3.902 -7.057 1.00 86.69 89 ASN A O 1
ATOM 678 N N . GLN A 1 90 ? 11.337 -3.494 -6.382 1.00 92.00 90 GLN A N 1
ATOM 679 C CA . GLN A 1 90 ? 10.920 -4.886 -6.264 1.00 92.00 90 GLN A CA 1
ATOM 680 C C . GLN A 1 90 ? 10.115 -5.361 -7.472 1.00 92.00 90 GLN A C 1
ATOM 682 O O . GLN A 1 90 ? 9.461 -4.566 -8.151 1.00 92.00 90 GLN A O 1
ATOM 687 N N . SER A 1 91 ? 10.099 -6.675 -7.696 1.00 94.12 91 SER A N 1
ATOM 688 C CA . SER A 1 91 ? 9.206 -7.279 -8.682 1.00 94.12 91 SER A CA 1
ATOM 689 C C . SER A 1 91 ? 7.743 -7.180 -8.252 1.00 94.12 91 SER A C 1
ATOM 691 O O . SER A 1 91 ? 7.411 -7.111 -7.065 1.00 94.12 91 SER A O 1
ATOM 693 N N . SER A 1 92 ? 6.840 -7.196 -9.234 1.00 92.62 92 SER A N 1
ATOM 694 C CA . SER A 1 92 ? 5.397 -7.167 -8.984 1.00 92.62 92 SER A CA 1
ATOM 695 C C . SER A 1 92 ? 4.947 -8.341 -8.116 1.00 92.62 92 SER A C 1
ATOM 697 O O . SER A 1 92 ? 4.178 -8.131 -7.184 1.00 92.62 92 SER A O 1
ATOM 699 N N . VAL A 1 93 ? 5.477 -9.541 -8.372 1.00 94.50 93 VAL A N 1
ATOM 700 C CA . VAL A 1 93 ? 5.179 -10.760 -7.607 1.00 94.50 93 VAL A CA 1
ATOM 701 C C . VAL A 1 93 ? 5.554 -10.575 -6.138 1.00 94.50 93 VAL A C 1
ATOM 703 O O . VAL A 1 93 ? 4.702 -10.727 -5.263 1.00 94.50 93 VAL A O 1
ATOM 706 N N . PHE A 1 94 ? 6.791 -10.155 -5.848 1.00 96.00 94 PHE A N 1
ATOM 707 C CA . PHE A 1 94 ? 7.209 -9.914 -4.467 1.00 96.00 94 PHE A CA 1
ATOM 708 C C . PHE A 1 94 ? 6.343 -8.850 -3.781 1.00 96.00 94 PHE A C 1
ATOM 710 O O . PHE A 1 94 ? 5.928 -9.045 -2.640 1.00 96.00 94 PHE A O 1
ATOM 717 N N . LEU A 1 95 ? 6.021 -7.745 -4.463 1.00 95.25 95 LEU A N 1
ATOM 718 C CA . LEU A 1 95 ? 5.189 -6.678 -3.893 1.00 95.25 95 LEU A CA 1
ATOM 719 C C . LEU A 1 95 ? 3.790 -7.168 -3.495 1.00 95.25 95 LEU A C 1
ATOM 721 O O . LEU A 1 95 ? 3.278 -6.749 -2.457 1.00 95.25 95 LEU A O 1
ATOM 725 N N . GLN A 1 96 ? 3.174 -8.055 -4.283 1.00 94.94 96 GLN A N 1
ATOM 726 C CA . GLN A 1 96 ? 1.863 -8.631 -3.957 1.00 94.94 96 GLN A CA 1
ATOM 727 C C . GLN A 1 96 ? 1.905 -9.404 -2.636 1.00 94.94 96 GLN A C 1
ATOM 729 O O . GLN A 1 96 ? 1.072 -9.159 -1.754 1.00 94.94 96 GLN A O 1
ATOM 734 N N . HIS A 1 97 ? 2.898 -10.284 -2.483 1.00 95.44 97 HIS A N 1
ATOM 735 C CA . HIS A 1 97 ? 3.092 -11.067 -1.264 1.00 95.44 97 HIS A CA 1
ATOM 736 C C . HIS A 1 97 ? 3.489 -10.176 -0.086 1.00 95.44 97 HIS A C 1
ATOM 738 O O . HIS A 1 97 ? 2.843 -10.213 0.955 1.00 95.44 97 HIS A O 1
ATOM 744 N N . SER A 1 98 ? 4.454 -9.277 -0.276 1.00 95.31 98 SER A N 1
ATOM 745 C CA . SER A 1 98 ? 4.935 -8.357 0.757 1.00 95.31 98 SER A CA 1
ATOM 746 C C . SER A 1 98 ? 3.815 -7.474 1.324 1.00 95.31 98 SER A C 1
ATOM 748 O O . SER A 1 98 ? 3.700 -7.312 2.540 1.00 95.31 98 SER A O 1
ATOM 750 N N . LEU A 1 99 ? 2.921 -6.958 0.470 1.00 94.94 99 LEU A N 1
ATOM 751 C CA . LEU A 1 99 ? 1.747 -6.196 0.910 1.00 94.94 99 LEU A CA 1
ATOM 752 C C . LEU A 1 99 ? 0.706 -7.078 1.620 1.00 94.94 99 LEU A C 1
ATOM 754 O O . LEU A 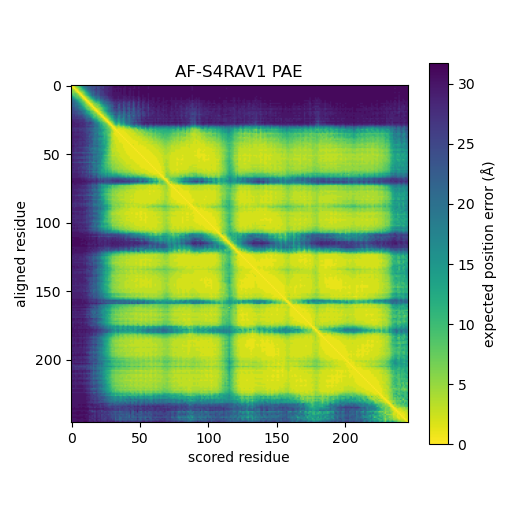1 99 ? 0.010 -6.594 2.512 1.00 94.94 99 LEU A O 1
ATOM 758 N N . ALA A 1 100 ? 0.580 -8.359 1.261 1.00 93.44 100 ALA A N 1
ATOM 759 C CA . ALA A 1 100 ? -0.268 -9.304 1.991 1.00 93.44 100 ALA A CA 1
ATOM 760 C C . ALA A 1 100 ? 0.271 -9.585 3.399 1.00 93.44 100 ALA A C 1
ATOM 762 O O . ALA A 1 100 ? -0.471 -9.426 4.373 1.00 93.44 100 ALA A O 1
ATOM 763 N N . THR A 1 101 ? 1.564 -9.883 3.517 1.00 92.75 101 THR A N 1
ATOM 764 C CA . THR A 1 101 ? 2.254 -10.049 4.801 1.00 92.75 101 THR A CA 1
ATOM 765 C C . THR A 1 101 ? 2.145 -8.782 5.648 1.00 92.75 101 THR A C 1
ATOM 767 O O . THR A 1 101 ? 1.838 -8.850 6.838 1.00 92.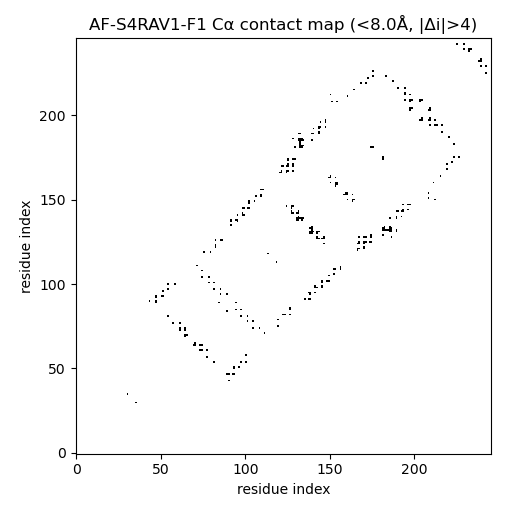75 101 THR A O 1
ATOM 770 N N . GLN A 1 102 ? 2.303 -7.602 5.036 1.00 92.06 102 GLN A N 1
ATOM 771 C CA . GLN A 1 102 ? 2.139 -6.311 5.708 1.00 92.06 102 GLN A CA 1
ATOM 772 C C . GLN A 1 102 ? 0.751 -6.170 6.343 1.00 92.06 102 GLN A C 1
ATOM 774 O O . GLN A 1 102 ? 0.659 -5.778 7.506 1.00 92.06 102 GLN A O 1
ATOM 779 N N . ARG A 1 103 ? -0.328 -6.499 5.622 1.00 90.81 103 ARG A N 1
ATOM 780 C CA . ARG A 1 103 ? -1.692 -6.445 6.181 1.00 90.81 103 ARG A CA 1
ATOM 781 C C . ARG A 1 103 ? -1.854 -7.382 7.373 1.00 90.81 103 ARG A C 1
ATOM 783 O O . ARG A 1 103 ? -2.394 -6.970 8.397 1.00 90.81 103 ARG A O 1
ATOM 790 N N . ALA A 1 104 ? -1.342 -8.606 7.250 1.00 88.56 104 ALA A N 1
ATOM 791 C CA . ALA A 1 104 ? -1.397 -9.612 8.307 1.00 88.56 104 ALA A CA 1
ATOM 792 C C . ALA A 1 104 ? -0.556 -9.233 9.542 1.00 88.56 104 ALA A C 1
ATOM 794 O O . ALA A 1 104 ? -0.852 -9.655 10.659 1.00 88.56 104 ALA A O 1
ATOM 795 N N . LEU A 1 105 ? 0.505 -8.442 9.364 1.00 84.19 105 LEU A N 1
ATOM 796 C CA . LEU A 1 105 ? 1.291 -7.887 10.464 1.00 84.19 105 LEU A CA 1
ATOM 797 C C . LEU A 1 105 ? 0.552 -6.764 11.181 1.00 84.19 105 LEU A C 1
ATOM 799 O O . LEU A 1 105 ? 0.474 -6.779 12.407 1.00 84.19 105 LEU A O 1
ATOM 803 N N . VAL A 1 106 ? -0.021 -5.807 10.446 1.00 81.00 106 VAL A N 1
ATOM 804 C CA . VAL A 1 106 ? -0.726 -4.675 11.071 1.00 81.00 106 VAL A CA 1
ATOM 805 C C . VAL A 1 106 ? -1.956 -5.154 11.847 1.00 81.00 106 VAL A C 1
ATOM 807 O O . VAL A 1 106 ? -2.161 -4.687 12.965 1.00 81.00 106 VAL A O 1
ATOM 810 N N . SER A 1 107 ? -2.685 -6.166 11.357 1.00 78.94 107 SER A N 1
ATOM 811 C CA . SER A 1 107 ? -3.797 -6.768 12.113 1.00 78.94 107 SER A CA 1
ATOM 812 C C . SER A 1 107 ? -3.373 -7.389 13.4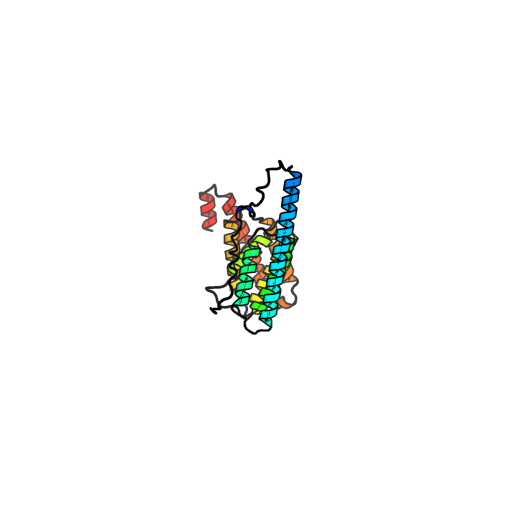44 1.00 78.94 107 SER A C 1
ATOM 814 O O . SER A 1 107 ? -4.161 -7.411 14.382 1.00 78.94 107 SER A O 1
ATOM 816 N N . ARG A 1 108 ? -2.143 -7.907 13.537 1.00 75.19 108 ARG A N 1
ATOM 817 C CA . ARG A 1 108 ? -1.623 -8.568 14.746 1.00 75.19 108 ARG A CA 1
ATOM 818 C C . ARG A 1 108 ? -0.956 -7.593 15.715 1.00 75.19 108 ARG A C 1
ATOM 820 O O . ARG A 1 108 ? -1.053 -7.777 16.920 1.00 75.19 108 ARG A O 1
ATOM 827 N N . VAL A 1 109 ? -0.284 -6.567 15.194 1.00 65.12 109 VAL A N 1
ATOM 828 C CA . VAL A 1 109 ? 0.428 -5.550 15.990 1.00 65.12 109 VAL A CA 1
ATOM 829 C C . VAL A 1 109 ? -0.517 -4.455 16.501 1.00 65.12 109 VAL A C 1
ATOM 831 O O . VAL A 1 109 ? -0.238 -3.846 17.530 1.00 65.12 109 VAL A O 1
ATOM 834 N N . GLY A 1 110 ? -1.641 -4.222 15.812 1.00 60.41 110 GLY A N 1
ATOM 835 C CA . GLY A 1 110 ? -2.597 -3.142 16.077 1.00 60.41 110 GLY A CA 1
ATOM 836 C C . GLY A 1 110 ? -2.917 -2.861 17.557 1.00 60.41 110 GLY A C 1
ATOM 837 O O . GLY A 1 110 ? -2.805 -1.706 17.965 1.00 60.41 110 GLY A O 1
ATOM 838 N N . PRO A 1 111 ? -3.241 -3.863 18.394 1.00 53.84 111 PRO A N 1
ATOM 839 C CA . PRO A 1 111 ? -3.619 -3.625 19.792 1.00 53.84 111 PRO A CA 1
ATOM 840 C C . PRO A 1 111 ? -2.477 -3.152 20.710 1.00 53.84 111 PRO A C 1
ATOM 842 O O . PRO A 1 111 ? -2.746 -2.548 21.744 1.00 53.84 111 PRO A O 1
ATOM 845 N N . HIS A 1 112 ? -1.214 -3.426 20.363 1.00 52.69 112 HIS A N 1
ATOM 846 C CA . HIS A 1 112 ? -0.054 -3.259 21.257 1.00 52.69 112 HIS A CA 1
ATOM 847 C C . HIS A 1 112 ? 0.886 -2.123 20.843 1.00 52.69 112 HIS A C 1
ATOM 849 O O . HIS A 1 112 ? 2.009 -2.015 21.336 1.00 52.69 112 HIS A O 1
ATOM 855 N N . LEU A 1 113 ? 0.460 -1.266 19.916 1.00 51.41 113 LEU A N 1
ATOM 856 C CA . LEU A 1 113 ? 1.366 -0.287 19.347 1.00 51.41 113 LEU A CA 1
ATOM 857 C C . LEU A 1 113 ? 1.628 0.909 20.291 1.00 51.41 113 LEU A C 1
ATOM 859 O O . LEU A 1 113 ? 0.675 1.580 20.697 1.00 51.41 113 LEU A O 1
ATOM 863 N N . PRO A 1 114 ? 2.899 1.248 20.592 1.00 44.88 114 PRO A N 1
ATOM 864 C CA . PRO A 1 114 ? 3.229 2.385 21.446 1.00 44.88 114 PRO A CA 1
ATOM 865 C C . PRO A 1 114 ? 2.815 3.741 20.848 1.00 44.88 114 PRO A C 1
ATOM 867 O O . PRO A 1 114 ? 2.766 3.948 19.632 1.00 44.88 114 PRO A O 1
ATOM 870 N N . THR A 1 115 ? 2.526 4.690 21.741 1.00 44.75 115 THR A N 1
ATOM 871 C CA . THR A 1 115 ? 2.138 6.077 21.450 1.00 44.75 115 THR A CA 1
ATOM 872 C C . THR A 1 115 ? 3.273 6.898 20.802 1.00 44.75 115 THR A C 1
ATOM 874 O O . THR A 1 115 ? 4.451 6.625 21.027 1.00 44.75 115 THR A O 1
ATOM 877 N N . PRO A 1 116 ? 2.944 7.914 19.972 1.00 49.75 116 PRO A N 1
ATOM 878 C CA . PRO A 1 116 ? 3.903 8.587 19.095 1.00 49.75 116 PRO A CA 1
ATOM 879 C C . PRO A 1 116 ? 4.679 9.673 19.850 1.00 49.75 116 PRO A C 1
ATOM 881 O O . PRO A 1 116 ? 4.111 10.689 20.249 1.00 49.75 116 PRO A O 1
ATOM 884 N N . PRO A 1 117 ? 5.986 9.459 20.028 1.00 44.47 117 PRO A N 1
ATOM 885 C CA . PRO A 1 117 ? 6.937 10.151 19.153 1.00 44.47 117 PRO A CA 1
ATOM 886 C C . PRO A 1 117 ? 7.804 9.199 18.301 1.00 44.47 117 PRO A C 1
ATOM 888 O O . PRO A 1 117 ? 8.664 9.656 17.557 1.00 44.47 117 PRO A O 1
ATOM 891 N N . THR A 1 118 ? 7.570 7.881 18.364 1.00 47.91 118 THR A N 1
ATOM 892 C CA . THR A 1 118 ? 8.438 6.823 17.795 1.00 47.91 118 THR A CA 1
ATOM 893 C C . THR A 1 118 ? 7.739 5.875 16.800 1.00 47.91 118 THR A C 1
ATOM 895 O O . THR A 1 118 ? 8.234 4.783 16.526 1.00 47.91 118 THR A O 1
ATOM 898 N N . ALA A 1 119 ? 6.583 6.253 16.241 1.00 53.22 119 ALA A N 1
ATOM 899 C CA . ALA A 1 119 ? 5.743 5.336 15.463 1.00 53.22 119 ALA A CA 1
ATOM 900 C C . ALA A 1 119 ? 6.353 4.954 14.083 1.00 53.22 119 ALA A C 1
ATOM 902 O O . ALA A 1 119 ? 6.506 5.822 13.223 1.00 53.22 119 ALA A O 1
ATOM 903 N N . PRO A 1 120 ? 6.606 3.661 13.789 1.00 57.28 120 PRO A N 1
ATOM 904 C CA . PRO A 1 120 ? 7.181 3.179 12.521 1.00 57.28 120 PRO A CA 1
ATOM 905 C C . PRO A 1 120 ? 6.223 3.240 11.309 1.00 57.28 120 PRO A C 1
ATOM 907 O O . PRO A 1 120 ? 6.506 2.651 10.270 1.00 57.28 120 PRO A O 1
ATOM 910 N N . TYR A 1 121 ? 5.087 3.940 11.406 1.00 60.00 121 TYR A N 1
ATOM 911 C CA . TYR A 1 121 ? 4.033 3.948 10.378 1.00 60.00 121 TYR A CA 1
ATOM 912 C C . TYR A 1 121 ? 4.143 5.094 9.377 1.00 60.00 121 TYR A C 1
ATOM 914 O O . TYR A 1 121 ? 3.604 4.974 8.281 1.00 60.00 121 TYR A O 1
ATOM 922 N N . THR A 1 122 ? 4.861 6.174 9.696 1.00 66.19 122 THR A N 1
ATOM 923 C CA . THR A 1 122 ? 5.161 7.236 8.721 1.00 66.19 122 THR A CA 1
ATOM 924 C C . THR A 1 122 ? 5.796 6.674 7.444 1.00 66.19 122 THR A C 1
ATOM 926 O O . THR A 1 122 ? 5.266 6.930 6.362 1.00 66.19 122 THR A O 1
ATOM 929 N N . PRO A 1 123 ? 6.851 5.833 7.515 1.00 80.44 123 PRO A N 1
ATOM 930 C CA . PRO A 1 123 ? 7.359 5.189 6.313 1.00 80.44 123 PRO A CA 1
ATOM 931 C C . PRO A 1 123 ? 6.320 4.252 5.688 1.00 80.44 123 PRO A C 1
ATOM 933 O O . PRO A 1 123 ? 6.224 4.222 4.469 1.00 80.44 123 PRO A O 1
ATOM 936 N N . LEU A 1 124 ? 5.501 3.524 6.457 1.00 88.12 124 LEU A N 1
ATOM 937 C CA . LEU A 1 124 ? 4.479 2.644 5.874 1.00 88.12 124 LEU A CA 1
ATOM 938 C C . LEU A 1 124 ? 3.490 3.412 4.984 1.00 88.12 124 LEU A C 1
ATOM 940 O O . LEU A 1 124 ? 3.296 3.032 3.832 1.00 88.12 124 LEU A O 1
ATOM 944 N N . CYS A 1 125 ? 2.904 4.501 5.483 1.00 91.31 125 CYS A N 1
ATOM 945 C CA . CYS A 1 125 ? 1.963 5.324 4.719 1.00 91.31 125 CYS A CA 1
ATOM 946 C C . CYS A 1 125 ? 2.605 5.884 3.441 1.00 91.31 125 CYS A C 1
ATOM 948 O O . CYS A 1 125 ? 1.990 5.833 2.376 1.00 91.31 125 CYS A O 1
ATOM 950 N N . LEU A 1 126 ? 3.856 6.347 3.522 1.00 90.88 126 LEU A N 1
ATOM 951 C CA . LEU A 1 126 ? 4.611 6.827 2.364 1.00 90.88 126 LEU A CA 1
ATOM 952 C C . LEU A 1 126 ? 4.807 5.739 1.301 1.00 90.88 126 LEU A C 1
ATOM 954 O O . LEU A 1 126 ? 4.524 5.973 0.124 1.00 90.88 126 LEU A O 1
ATOM 958 N N . HIS A 1 127 ? 5.244 4.541 1.699 1.00 91.94 127 HIS A N 1
ATOM 959 C CA . HIS A 1 127 ? 5.429 3.425 0.768 1.00 91.94 127 HIS A CA 1
ATOM 960 C C . HIS A 1 127 ? 4.101 2.972 0.156 1.00 91.94 127 HIS A C 1
ATOM 962 O O . HIS A 1 127 ? 4.032 2.755 -1.053 1.00 91.94 127 HIS A O 1
ATOM 968 N N . LEU A 1 128 ? 3.030 2.881 0.950 1.00 94.44 128 LEU A N 1
ATOM 969 C CA . LEU A 1 128 ? 1.704 2.522 0.444 1.00 94.44 128 LEU A CA 1
ATOM 970 C C . LEU A 1 128 ? 1.189 3.545 -0.573 1.00 94.44 128 LEU A C 1
ATOM 972 O O . LEU A 1 128 ? 0.715 3.144 -1.634 1.00 94.44 128 LEU A O 1
ATOM 976 N N . LEU A 1 129 ? 1.331 4.847 -0.307 1.00 94.31 129 LEU A N 1
ATOM 977 C CA . LEU A 1 129 ? 0.942 5.896 -1.258 1.00 94.31 129 LEU A CA 1
ATOM 978 C C . LEU A 1 129 ? 1.781 5.856 -2.541 1.00 94.31 129 LEU A C 1
ATOM 980 O O . LEU A 1 129 ? 1.228 6.000 -3.631 1.00 94.31 129 LEU A O 1
ATOM 984 N N . ARG A 1 130 ? 3.090 5.594 -2.435 1.00 93.50 130 ARG A N 1
ATOM 985 C CA . ARG A 1 130 ? 3.965 5.387 -3.602 1.00 93.50 130 ARG A CA 1
ATOM 986 C C . ARG A 1 130 ? 3.506 4.198 -4.448 1.00 93.50 130 ARG A C 1
ATOM 988 O O . ARG A 1 130 ? 3.473 4.284 -5.669 1.00 93.50 130 ARG A O 1
ATOM 995 N N . HIS A 1 131 ? 3.110 3.094 -3.821 1.00 94.31 131 HIS A N 1
ATOM 996 C CA . HIS A 1 131 ? 2.586 1.927 -4.541 1.00 94.31 131 HIS A CA 1
ATOM 997 C C . HIS A 1 131 ? 1.170 2.162 -5.092 1.00 94.31 131 HIS A C 1
ATOM 999 O O . HIS A 1 131 ? 0.826 1.631 -6.148 1.00 94.31 131 HIS A O 1
ATOM 1005 N N . CYS A 1 132 ? 0.372 3.030 -4.461 1.00 95.88 132 CYS A N 1
ATOM 1006 C CA . CYS A 1 132 ? -0.912 3.494 -4.995 1.00 95.88 132 CYS A CA 1
ATOM 1007 C C . CYS A 1 132 ? -0.763 4.355 -6.263 1.00 95.88 132 CYS A C 1
ATOM 1009 O O . CYS A 1 132 ? -1.704 4.410 -7.055 1.00 95.88 132 CYS A O 1
ATOM 1011 N N . SER A 1 133 ? 0.391 4.992 -6.485 1.00 94.31 133 SER A N 1
ATOM 1012 C CA . SER A 1 133 ? 0.706 5.725 -7.720 1.00 94.31 133 SER A CA 1
ATOM 1013 C C . SER A 1 133 ? 1.459 4.885 -8.765 1.00 94.31 133 SER A C 1
ATOM 1015 O O . SER A 1 133 ? 1.891 5.415 -9.785 1.00 94.31 133 SER A O 1
ATOM 1017 N N . SER A 1 134 ? 1.590 3.568 -8.559 1.00 92.69 134 SER A N 1
ATOM 1018 C CA . SER A 1 134 ? 2.248 2.663 -9.511 1.00 92.69 134 SER A CA 1
ATOM 1019 C C . SER A 1 134 ? 1.499 2.567 -10.847 1.00 92.69 134 SER A C 1
ATOM 1021 O O . SER A 1 134 ? 0.265 2.561 -10.896 1.00 92.69 134 SER A O 1
ATOM 1023 N N . SER A 1 135 ? 2.228 2.396 -11.952 1.00 90.88 135 SER A N 1
ATOM 1024 C CA . SER A 1 135 ? 1.643 2.086 -13.265 1.00 90.88 135 SER A CA 1
ATOM 1025 C C . SER A 1 135 ? 0.939 0.721 -13.284 1.00 90.88 135 SER A C 1
ATOM 1027 O O . SER A 1 135 ? -0.050 0.540 -14.001 1.00 90.88 135 SER A O 1
ATOM 1029 N N . LEU A 1 136 ? 1.367 -0.213 -12.430 1.00 92.44 136 LEU A N 1
ATOM 1030 C CA . LEU A 1 136 ? 0.837 -1.572 -12.355 1.00 92.44 136 LEU A CA 1
ATOM 1031 C C . LEU A 1 136 ? -0.474 -1.626 -11.564 1.00 92.44 136 LEU A C 1
ATOM 1033 O O . LEU A 1 136 ? -0.524 -1.312 -10.375 1.00 92.44 136 LEU A O 1
ATOM 1037 N N . VAL A 1 137 ? -1.547 -2.079 -12.217 1.00 94.38 137 VAL A N 1
ATOM 1038 C CA . VAL A 1 137 ? -2.894 -2.136 -11.619 1.00 94.38 137 VAL A CA 1
ATOM 1039 C C . VAL A 1 137 ? -2.942 -3.061 -10.404 1.00 94.38 137 VAL A C 1
ATOM 1041 O O . VAL A 1 137 ? -3.516 -2.693 -9.382 1.00 94.38 137 VAL A O 1
ATOM 1044 N N . ALA A 1 138 ? -2.300 -4.228 -10.491 1.00 93.25 138 ALA A N 1
ATOM 1045 C CA . ALA A 1 138 ? -2.258 -5.194 -9.398 1.00 93.25 138 ALA A CA 1
ATOM 1046 C C . ALA A 1 138 ? -1.592 -4.605 -8.143 1.00 93.25 138 ALA A C 1
ATOM 1048 O O . ALA A 1 138 ? -2.154 -4.679 -7.051 1.00 93.25 138 ALA A O 1
ATOM 1049 N N . THR A 1 139 ? -0.445 -3.937 -8.302 1.00 94.50 139 THR A N 1
ATOM 1050 C CA . THR A 1 139 ? 0.255 -3.256 -7.203 1.00 94.50 139 THR A CA 1
ATOM 1051 C C . THR A 1 139 ? -0.632 -2.201 -6.548 1.00 94.50 139 THR A C 1
ATOM 1053 O O . THR A 1 139 ? -0.760 -2.184 -5.323 1.00 94.50 139 THR A O 1
ATOM 1056 N N . ARG A 1 140 ? -1.319 -1.374 -7.351 1.00 95.75 140 ARG A N 1
ATOM 1057 C CA . ARG A 1 140 ? -2.265 -0.374 -6.831 1.00 95.75 140 ARG A CA 1
ATOM 1058 C C . ARG A 1 140 ? -3.408 -0.999 -6.044 1.00 95.75 140 ARG A C 1
ATOM 1060 O O . ARG A 1 140 ? -3.765 -0.475 -4.992 1.00 95.75 140 ARG A O 1
ATOM 1067 N N . ALA A 1 141 ? -3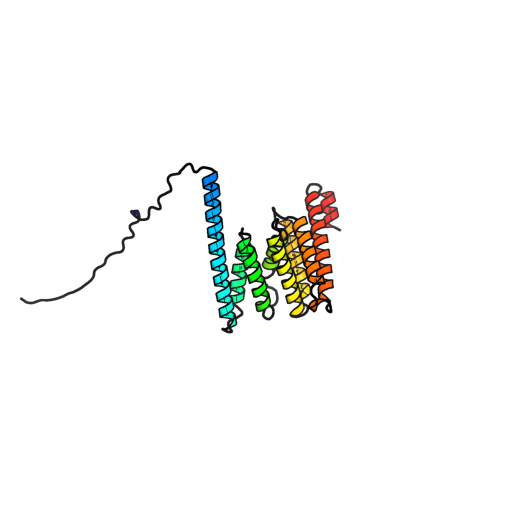.976 -2.104 -6.524 1.00 96.00 141 ALA A N 1
ATOM 1068 C CA . ALA A 1 141 ? -5.079 -2.784 -5.851 1.00 96.00 141 ALA A CA 1
ATOM 1069 C C . ALA A 1 141 ? -4.663 -3.292 -4.461 1.00 96.00 141 ALA A C 1
ATOM 1071 O O . ALA A 1 141 ? -5.348 -3.011 -3.473 1.00 96.00 141 ALA A O 1
ATOM 1072 N N . HIS A 1 142 ? -3.502 -3.952 -4.361 1.00 95.94 142 HIS A N 1
ATOM 1073 C CA . HIS A 1 142 ? -2.968 -4.409 -3.075 1.00 95.94 142 HIS A CA 1
ATOM 1074 C C . HIS A 1 142 ? -2.599 -3.249 -2.147 1.00 95.94 142 HIS A C 1
ATOM 1076 O O . HIS A 1 142 ? -2.907 -3.313 -0.959 1.00 95.94 142 HIS A O 1
ATOM 1082 N N . ALA A 1 143 ? -1.982 -2.185 -2.666 1.00 96.31 143 ALA A N 1
ATOM 1083 C CA . ALA A 1 143 ? -1.614 -1.018 -1.867 1.00 96.31 143 ALA A CA 1
ATOM 1084 C C . ALA A 1 143 ? -2.850 -0.270 -1.339 1.00 96.31 143 ALA A C 1
ATOM 1086 O O . ALA A 1 143 ? -2.892 0.097 -0.166 1.00 96.31 143 ALA A O 1
ATOM 1087 N N . SER A 1 144 ? -3.887 -0.121 -2.170 1.00 97.19 144 SER A N 1
ATOM 1088 C CA . SER A 1 144 ? -5.165 0.491 -1.781 1.00 97.19 144 SER A CA 1
ATOM 1089 C C . SER A 1 144 ? -5.857 -0.318 -0.686 1.00 97.19 144 SER A C 1
ATOM 1091 O O . SER A 1 144 ? -6.343 0.254 0.286 1.00 97.19 144 SER A O 1
ATOM 1093 N N . ALA A 1 145 ? -5.863 -1.652 -0.806 1.00 96.38 145 ALA A N 1
ATOM 1094 C CA . ALA A 1 145 ? -6.426 -2.536 0.216 1.00 96.38 145 ALA A CA 1
ATOM 1095 C C . ALA A 1 145 ? -5.644 -2.439 1.534 1.00 96.38 145 ALA A C 1
ATOM 1097 O O . ALA A 1 145 ? -6.237 -2.344 2.606 1.00 96.38 145 ALA A O 1
ATOM 1098 N N . SER A 1 146 ? -4.310 -2.410 1.458 1.00 95.38 146 SER A N 1
ATOM 1099 C CA . SER A 1 146 ? -3.438 -2.213 2.619 1.00 95.38 146 SER A CA 1
ATOM 1100 C C . SER A 1 146 ? -3.690 -0.888 3.330 1.00 95.38 146 SER A C 1
ATOM 1102 O O . SER A 1 146 ? -3.789 -0.867 4.556 1.00 95.38 146 SER A O 1
ATOM 1104 N N . LEU A 1 147 ? -3.816 0.211 2.583 1.00 94.88 147 LEU A N 1
ATOM 1105 C CA . LEU A 1 147 ? -4.054 1.530 3.163 1.00 94.88 147 LEU A CA 1
ATOM 1106 C C . LEU A 1 147 ? -5.457 1.635 3.777 1.00 94.88 147 LEU A C 1
ATOM 1108 O O . LEU A 1 147 ? -5.597 2.145 4.887 1.00 94.88 147 LEU A O 1
ATOM 1112 N N . TYR A 1 148 ? -6.474 1.089 3.104 1.00 95.81 148 TYR A N 1
ATOM 1113 C CA . TYR A 1 148 ? -7.836 1.001 3.635 1.00 95.81 148 TYR A CA 1
ATOM 1114 C C . TYR A 1 148 ? -7.891 0.235 4.963 1.00 95.81 148 TYR A C 1
ATOM 1116 O O . TYR A 1 148 ? -8.396 0.755 5.959 1.00 95.81 148 TYR A O 1
ATOM 1124 N N . LEU A 1 149 ? -7.305 -0.965 5.010 1.00 93.00 149 LEU A N 1
ATOM 1125 C CA . LEU A 1 149 ? -7.302 -1.795 6.217 1.00 93.00 149 LEU A CA 1
ATOM 1126 C C . LEU A 1 149 ? -6.485 -1.175 7.353 1.00 93.00 149 LEU A C 1
ATOM 1128 O O . LEU A 1 149 ? -6.889 -1.274 8.508 1.00 93.00 149 LEU A O 1
ATOM 1132 N N . LEU A 1 150 ? -5.387 -0.479 7.039 1.00 89.94 150 LEU A N 1
ATOM 1133 C CA . LEU A 1 150 ? -4.633 0.291 8.030 1.00 89.94 150 LEU A CA 1
ATOM 1134 C C . LEU A 1 150 ? -5.515 1.367 8.680 1.00 89.94 150 LEU A C 1
ATOM 1136 O O . LEU A 1 150 ? -5.500 1.515 9.904 1.00 89.94 150 LEU A O 1
ATOM 1140 N N . MET A 1 151 ? -6.290 2.106 7.881 1.00 91.56 151 MET A N 1
ATOM 1141 C CA . MET A 1 151 ? -7.222 3.112 8.398 1.00 91.56 151 MET A CA 1
ATOM 1142 C C . MET A 1 151 ? -8.329 2.478 9.242 1.00 91.56 151 MET A C 1
ATOM 1144 O O . MET A 1 151 ? -8.602 2.976 10.335 1.00 91.56 151 MET A O 1
ATOM 1148 N N . ARG A 1 152 ? -8.915 1.370 8.768 1.00 91.25 152 ARG A N 1
ATOM 1149 C CA . ARG A 1 152 ? -9.967 0.633 9.484 1.00 91.25 152 ARG A CA 1
ATOM 1150 C C . ARG A 1 152 ? -9.486 0.161 10.854 1.00 91.25 152 ARG A C 1
ATOM 1152 O O . ARG A 1 152 ? -10.116 0.466 11.857 1.00 91.25 152 ARG A O 1
ATOM 1159 N N . GLN A 1 153 ? -8.327 -0.489 10.917 1.00 87.06 153 GLN A N 1
ATOM 1160 C CA . GLN A 1 153 ? -7.771 -0.988 12.178 1.00 87.06 153 GLN A CA 1
ATOM 1161 C C . GLN A 1 153 ? -7.494 0.146 13.170 1.00 87.06 153 GLN A C 1
ATOM 1163 O O . GLN A 1 153 ? -7.842 0.050 14.343 1.00 87.06 153 GLN A O 1
ATOM 1168 N N . ASN A 1 154 ? -6.923 1.263 12.705 1.00 84.19 154 ASN A N 1
ATOM 1169 C CA . ASN A 1 154 ? -6.684 2.430 13.563 1.00 84.19 154 ASN A CA 1
ATOM 1170 C C . ASN A 1 154 ? -7.985 3.055 14.092 1.00 84.19 154 ASN A C 1
ATOM 1172 O O . ASN A 1 154 ? -7.998 3.615 15.191 1.00 84.19 154 ASN A O 1
ATOM 1176 N N . PHE A 1 155 ? -9.072 2.973 13.325 1.00 88.06 155 PHE A N 1
ATOM 1177 C CA . PHE A 1 155 ? -10.395 3.380 13.781 1.00 88.06 155 PHE A CA 1
ATOM 1178 C C . PHE A 1 155 ? -10.950 2.408 14.837 1.00 88.06 155 PHE A C 1
ATOM 1180 O O . PHE A 1 155 ? -11.401 2.860 15.887 1.00 88.06 155 PHE A O 1
ATOM 1187 N N . GLU A 1 156 ? -10.837 1.095 14.629 1.00 85.75 156 GLU A N 1
ATOM 1188 C CA . GLU A 1 156 ? -11.349 0.063 15.549 1.00 85.75 156 GLU A CA 1
ATOM 1189 C C . GLU A 1 156 ? -10.642 0.055 16.920 1.00 85.75 156 GLU A C 1
ATOM 1191 O O . GLU A 1 156 ? -11.295 -0.116 17.945 1.00 85.75 156 GLU A O 1
ATOM 1196 N N . ILE A 1 157 ? -9.326 0.301 16.973 1.00 77.62 157 ILE A N 1
ATOM 1197 C CA . ILE A 1 157 ? -8.524 0.225 18.217 1.00 77.62 157 ILE A CA 1
ATOM 1198 C C . ILE A 1 157 ? -8.852 1.349 19.225 1.00 77.62 157 ILE A C 1
ATOM 1200 O O . ILE A 1 157 ? -8.477 1.273 20.393 1.00 77.62 157 ILE A O 1
ATOM 1204 N N . GLY A 1 158 ? -9.559 2.406 18.815 1.00 68.38 158 GLY A N 1
ATOM 1205 C CA . GLY A 1 158 ? -9.945 3.482 19.739 1.00 68.38 158 GLY A CA 1
ATOM 1206 C C . GLY A 1 158 ? -10.332 4.792 19.068 1.00 68.38 158 GLY A C 1
ATOM 1207 O O . GLY A 1 158 ? -9.993 5.858 19.576 1.00 68.38 158 GLY A O 1
ATOM 1208 N N . ASN A 1 159 ? -10.973 4.727 17.898 1.00 68.12 159 ASN A N 1
ATOM 1209 C CA . ASN A 1 159 ? -11.366 5.879 17.083 1.00 68.12 159 ASN A CA 1
ATOM 1210 C C . ASN A 1 159 ? -10.189 6.824 16.750 1.00 68.12 159 ASN A C 1
ATOM 1212 O O . ASN A 1 159 ? -10.339 8.038 16.611 1.00 68.12 159 ASN A O 1
ATOM 1216 N N . ASN A 1 160 ? -8.982 6.268 16.595 1.00 74.75 160 ASN A N 1
ATOM 1217 C CA . ASN A 1 160 ? -7.742 7.017 16.366 1.00 74.75 160 ASN A CA 1
ATOM 1218 C C . ASN A 1 160 ? -7.545 7.421 14.893 1.00 74.75 160 ASN A C 1
ATOM 1220 O O . ASN A 1 160 ? -6.415 7.573 14.418 1.00 74.75 160 ASN A O 1
ATOM 1224 N N . PHE A 1 161 ? -8.632 7.645 14.151 1.00 84.62 161 PHE A N 1
ATOM 1225 C CA . PHE A 1 161 ? -8.571 7.975 12.727 1.00 84.62 161 PHE A CA 1
ATOM 1226 C C . PHE A 1 161 ? -7.800 9.275 12.455 1.00 84.62 161 PHE A C 1
ATOM 1228 O O . PHE A 1 161 ? -7.063 9.381 11.477 1.00 84.62 161 PHE A O 1
ATOM 1235 N N . ALA A 1 162 ? -7.878 10.252 13.363 1.00 85.25 162 ALA A N 1
ATOM 1236 C CA . ALA A 1 162 ? -7.115 11.495 13.260 1.00 85.25 162 ALA A CA 1
ATOM 1237 C C . ALA A 1 162 ? -5.596 11.256 13.130 1.00 85.25 162 ALA A C 1
ATOM 1239 O O . ALA A 1 162 ? -4.917 11.983 12.401 1.00 85.25 162 ALA A O 1
ATOM 1240 N N . ARG A 1 163 ? -5.068 10.211 13.784 1.00 81.62 163 ARG A N 1
ATOM 1241 C CA . ARG A 1 163 ? -3.639 9.872 13.742 1.00 81.62 163 ARG A CA 1
ATOM 1242 C C . ARG A 1 163 ? -3.229 9.333 12.378 1.00 81.62 163 ARG A C 1
ATOM 1244 O O . ARG A 1 163 ? -2.266 9.834 11.800 1.00 81.62 163 ARG A O 1
ATOM 1251 N N . VAL A 1 164 ? -3.963 8.351 11.845 1.00 86.88 164 VAL A N 1
ATOM 1252 C CA . VAL A 1 164 ? -3.677 7.803 10.508 1.00 86.88 164 VAL A CA 1
ATOM 1253 C C . VAL A 1 164 ? -3.904 8.861 9.428 1.00 86.88 164 VAL A C 1
ATOM 1255 O O . VAL A 1 164 ? -3.056 9.003 8.552 1.00 86.88 164 VAL A O 1
ATOM 1258 N N . LYS A 1 165 ? -4.951 9.690 9.555 1.00 89.94 165 LYS A N 1
ATOM 1259 C CA . LYS A 1 165 ? -5.214 10.840 8.677 1.00 89.94 165 LYS A CA 1
ATOM 1260 C C . LYS A 1 165 ? -3.983 11.739 8.562 1.00 89.94 165 LYS A C 1
ATOM 1262 O O . LYS A 1 165 ? -3.489 11.952 7.462 1.00 89.94 165 LYS A O 1
ATOM 1267 N N . MET A 1 166 ? -3.438 12.192 9.692 1.00 89.81 166 MET A N 1
ATOM 1268 C CA . MET A 1 166 ? -2.242 13.041 9.713 1.00 89.81 166 MET A CA 1
ATOM 1269 C C . MET A 1 166 ? -1.040 12.369 9.035 1.00 89.81 166 MET A C 1
ATOM 1271 O O . MET A 1 166 ? -0.351 13.002 8.239 1.00 89.81 166 MET A O 1
ATOM 1275 N N . GLN A 1 167 ? -0.805 11.080 9.302 1.00 87.50 167 GLN A N 1
ATOM 1276 C CA . GLN A 1 167 ? 0.311 10.343 8.702 1.00 87.50 167 GLN A CA 1
ATOM 1277 C C . GLN A 1 167 ? 0.174 10.196 7.187 1.00 87.50 167 GLN A C 1
ATOM 1279 O O . GLN A 1 167 ? 1.157 10.363 6.463 1.00 87.50 167 GLN A O 1
ATOM 1284 N N . VAL A 1 168 ? -1.033 9.911 6.697 1.00 91.62 168 VAL A N 1
ATOM 1285 C CA . VAL A 1 168 ? -1.313 9.792 5.262 1.00 91.62 168 VAL A CA 1
ATOM 1286 C C . VAL A 1 168 ? -1.160 11.148 4.572 1.00 91.62 168 VAL A C 1
ATOM 1288 O O . VAL A 1 168 ? -0.466 11.232 3.562 1.00 91.62 168 VAL A O 1
ATOM 1291 N N . THR A 1 169 ? -1.716 12.217 5.145 1.00 91.81 169 THR A N 1
ATOM 1292 C CA . THR A 1 169 ? -1.593 13.582 4.609 1.00 91.81 169 THR A CA 1
ATOM 1293 C C . THR A 1 169 ? -0.133 14.040 4.530 1.00 91.81 169 THR A C 1
ATOM 1295 O O . THR A 1 169 ? 0.309 14.504 3.481 1.00 91.81 169 THR A O 1
ATOM 1298 N N . MET A 1 170 ? 0.649 13.856 5.600 1.00 89.56 170 MET A N 1
ATOM 1299 C CA . MET A 1 170 ? 2.078 14.207 5.613 1.00 89.56 170 MET A CA 1
ATOM 1300 C C . MET A 1 170 ? 2.889 13.374 4.614 1.00 89.56 170 MET A C 1
ATOM 1302 O O . MET A 1 170 ? 3.746 13.899 3.902 1.00 89.56 170 MET A O 1
ATOM 1306 N N . SER A 1 171 ? 2.595 12.075 4.524 1.00 90.38 171 SER A N 1
ATOM 1307 C CA . SER A 1 171 ? 3.252 11.179 3.570 1.00 90.38 171 SER A CA 1
ATOM 1308 C C . SER A 1 171 ? 2.969 11.581 2.124 1.00 90.38 171 SER A C 1
ATOM 1310 O O . SER A 1 171 ? 3.873 11.537 1.292 1.00 90.38 171 SER A O 1
ATOM 1312 N N . LEU A 1 172 ? 1.743 12.017 1.823 1.00 92.06 172 LEU A N 1
ATOM 1313 C CA . LEU A 1 172 ? 1.384 12.512 0.498 1.00 92.06 172 LEU A CA 1
ATOM 1314 C C . LEU A 1 172 ? 2.157 13.784 0.143 1.00 92.06 172 LEU A C 1
ATOM 1316 O O . LEU A 1 172 ? 2.749 13.845 -0.932 1.00 92.06 172 LEU A O 1
ATOM 1320 N N . ALA A 1 173 ? 2.189 14.767 1.046 1.00 88.50 173 ALA A N 1
ATOM 1321 C CA . ALA A 1 173 ? 2.914 16.017 0.823 1.00 88.50 173 ALA A CA 1
ATOM 1322 C C . ALA A 1 173 ? 4.399 15.759 0.500 1.00 88.50 173 ALA A C 1
ATOM 1324 O O . ALA A 1 173 ? 4.939 16.304 -0.464 1.00 88.50 173 ALA A O 1
ATOM 1325 N N . SER A 1 174 ? 5.037 14.845 1.242 1.00 87.50 174 SER A N 1
ATOM 1326 C CA . SER A 1 174 ? 6.415 14.412 0.974 1.00 87.50 174 SER A CA 1
ATOM 1327 C C . SER A 1 174 ? 6.560 13.693 -0.376 1.00 87.50 174 SER A C 1
ATOM 1329 O O . SER A 1 174 ? 7.477 13.989 -1.149 1.00 87.50 174 SER A O 1
ATOM 1331 N N . LEU A 1 175 ? 5.635 12.782 -0.703 1.00 87.50 175 LEU A N 1
ATOM 1332 C CA . LEU A 1 175 ? 5.670 11.995 -1.939 1.00 87.50 175 LEU A CA 1
ATOM 1333 C C . LEU A 1 175 ? 5.591 12.879 -3.186 1.00 87.50 175 LEU A C 1
ATOM 1335 O O . LEU A 1 175 ? 6.384 12.711 -4.116 1.00 87.50 175 LEU A O 1
ATOM 1339 N N . VAL A 1 176 ? 4.656 13.832 -3.202 1.00 84.69 176 VAL A N 1
ATOM 1340 C CA . VAL A 1 176 ? 4.478 14.726 -4.350 1.00 84.69 176 VAL A CA 1
ATOM 1341 C C . VAL A 1 176 ? 5.666 15.687 -4.475 1.00 84.69 176 VAL A C 1
ATOM 1343 O O . VAL A 1 176 ? 6.047 16.030 -5.593 1.00 84.69 176 VAL A O 1
ATOM 1346 N N . GLY A 1 177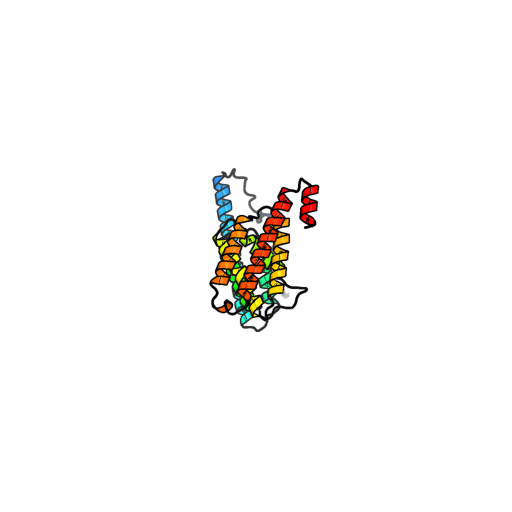 ? 6.322 16.063 -3.373 1.00 72.81 177 GLY A N 1
ATOM 1347 C CA . GLY A 1 177 ? 7.515 16.915 -3.392 1.00 72.81 177 GLY A CA 1
ATOM 1348 C C . GLY A 1 177 ? 8.791 16.250 -3.928 1.00 72.81 177 GLY A C 1
ATOM 1349 O O . GLY A 1 177 ? 9.641 16.944 -4.483 1.00 72.81 177 GLY A O 1
ATOM 1350 N N . THR A 1 178 ? 8.933 14.925 -3.798 1.00 73.12 178 THR A N 1
ATOM 1351 C CA . THR A 1 178 ? 10.232 14.232 -3.962 1.00 73.12 178 THR A CA 1
ATOM 1352 C C . THR A 1 178 ? 10.275 13.160 -5.051 1.00 73.12 178 THR A C 1
ATOM 1354 O O . THR A 1 178 ? 11.356 12.823 -5.534 1.00 73.12 178 THR A O 1
ATOM 1357 N N . SER A 1 179 ? 9.135 12.598 -5.459 1.00 70.69 179 SER A N 1
ATOM 1358 C CA . SER A 1 179 ? 9.123 11.450 -6.368 1.00 70.69 179 SER A CA 1
ATOM 1359 C C . SER A 1 179 ? 9.130 11.866 -7.843 1.00 70.69 179 SER A C 1
ATOM 1361 O O . SER A 1 179 ? 8.193 12.495 -8.333 1.00 70.69 179 SER A O 1
ATOM 1363 N N . ALA A 1 180 ? 10.182 11.467 -8.567 1.00 64.75 180 ALA A N 1
ATOM 1364 C CA . ALA A 1 180 ? 10.324 11.696 -10.008 1.00 64.75 180 ALA A CA 1
ATOM 1365 C C . ALA A 1 180 ? 9.390 10.818 -10.870 1.00 64.75 180 ALA A C 1
ATOM 1367 O O . ALA A 1 180 ? 9.106 11.169 -12.009 1.00 64.75 180 ALA A O 1
ATOM 1368 N N . SER A 1 181 ? 8.898 9.692 -10.336 1.00 71.75 181 SER A N 1
ATOM 1369 C CA . SER A 1 181 ? 8.060 8.711 -11.048 1.00 71.75 181 SER A CA 1
ATOM 1370 C C . SER A 1 181 ? 6.613 8.651 -10.540 1.00 71.75 181 SER A C 1
ATOM 1372 O O 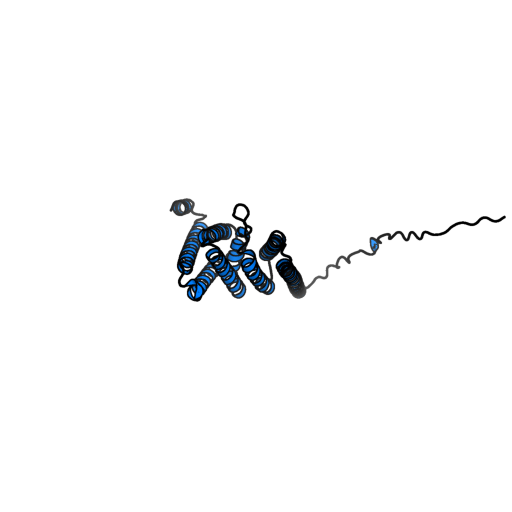. SER A 1 181 ? 5.931 7.635 -10.669 1.00 71.75 181 SER A O 1
ATOM 1374 N N . PHE A 1 182 ? 6.135 9.738 -9.937 1.00 84.56 182 PHE A N 1
ATOM 1375 C CA . PHE A 1 182 ? 4.797 9.828 -9.368 1.00 84.56 182 PHE A CA 1
ATOM 1376 C C . PHE A 1 182 ? 3.716 9.984 -10.449 1.00 84.56 182 PHE A C 1
ATOM 1378 O O . PHE A 1 182 ? 3.738 10.951 -11.208 1.00 84.56 182 PHE A O 1
ATOM 1385 N N . SER A 1 183 ? 2.732 9.076 -10.482 1.00 89.50 183 SER A N 1
ATOM 1386 C CA . SER A 1 183 ? 1.539 9.217 -11.327 1.00 89.50 183 SER A CA 1
ATOM 1387 C C . SER A 1 183 ? 0.326 9.660 -10.505 1.00 89.50 183 SER A C 1
ATOM 1389 O O . SER A 1 183 ? -0.220 8.904 -9.696 1.00 89.50 183 SER A O 1
ATOM 1391 N N . GLU A 1 184 ? -0.123 10.889 -10.753 1.00 89.94 184 GLU A N 1
ATOM 1392 C CA . GLU A 1 184 ? -1.316 11.462 -10.128 1.00 89.94 184 GLU A CA 1
ATOM 1393 C C . GLU A 1 184 ? -2.582 10.684 -10.500 1.00 89.94 184 GLU A C 1
ATOM 1395 O O . GLU A 1 184 ? -3.343 10.289 -9.618 1.00 89.94 184 GLU A O 1
ATOM 1400 N N . ASP A 1 185 ? -2.783 10.395 -11.788 1.00 91.88 185 ASP A N 1
ATOM 1401 C CA . ASP A 1 185 ? -3.954 9.652 -12.266 1.00 91.88 185 ASP A CA 1
ATOM 1402 C C . ASP A 1 185 ? -4.045 8.260 -11.641 1.00 91.88 185 ASP A C 1
ATOM 1404 O O . ASP A 1 185 ? -5.124 7.782 -11.280 1.00 91.88 185 ASP A O 1
ATOM 1408 N N . ALA A 1 186 ? -2.899 7.588 -11.502 1.00 94.62 186 ALA A N 1
ATOM 1409 C CA . ALA A 1 186 ? -2.808 6.304 -10.826 1.00 94.62 186 ALA A CA 1
ATOM 1410 C C . ALA A 1 186 ? -3.248 6.413 -9.363 1.00 94.62 186 ALA A C 1
ATOM 1412 O O . ALA A 1 186 ? -4.065 5.600 -8.919 1.00 94.62 186 ALA A O 1
ATOM 1413 N N . LEU A 1 187 ? -2.771 7.435 -8.645 1.00 95.31 187 LEU A N 1
ATOM 1414 C CA . LEU A 1 187 ? -3.155 7.653 -7.256 1.00 95.31 187 LEU A CA 1
ATOM 1415 C C . LEU A 1 187 ? -4.639 8.012 -7.122 1.00 95.31 187 LEU A C 1
ATOM 1417 O O . LEU A 1 187 ? -5.316 7.431 -6.278 1.00 95.31 187 LEU A O 1
ATOM 1421 N N . ARG A 1 188 ? -5.176 8.897 -7.971 1.00 95.38 188 ARG A N 1
ATOM 1422 C CA . ARG A 1 188 ? -6.608 9.251 -7.970 1.00 95.38 188 ARG A CA 1
ATOM 1423 C C . ARG A 1 188 ? -7.490 8.016 -8.150 1.00 95.38 188 ARG A C 1
ATOM 1425 O O . ARG A 1 188 ? -8.455 7.848 -7.406 1.00 95.38 188 ARG A O 1
ATOM 1432 N N . ARG A 1 189 ? -7.126 7.108 -9.064 1.00 96.88 189 ARG A N 1
ATOM 1433 C CA . ARG A 1 189 ? -7.816 5.814 -9.229 1.00 96.88 189 ARG A CA 1
ATOM 1434 C C . ARG A 1 189 ? -7.759 4.963 -7.958 1.00 96.88 189 ARG A C 1
ATOM 1436 O O . ARG A 1 189 ? -8.786 4.445 -7.540 1.00 96.88 189 ARG A O 1
ATOM 1443 N N . SER A 1 190 ? -6.595 4.856 -7.320 1.00 98.00 190 SER A N 1
ATOM 1444 C CA . SER A 1 190 ? -6.434 4.123 -6.054 1.00 98.00 190 SER A CA 1
ATOM 1445 C C . SER A 1 190 ? -7.277 4.709 -4.915 1.00 98.00 190 SER A C 1
ATOM 1447 O O . SER A 1 190 ? -7.894 3.965 -4.154 1.00 98.00 190 SER A O 1
ATOM 1449 N N . LEU A 1 191 ? -7.366 6.040 -4.816 1.00 97.38 191 LEU A N 1
ATOM 1450 C CA . LEU A 1 191 ? -8.227 6.725 -3.844 1.00 97.38 191 LEU A CA 1
ATOM 1451 C C . LEU A 1 191 ? -9.714 6.417 -4.078 1.00 97.38 191 LEU A C 1
ATOM 1453 O O . LEU A 1 191 ? -10.437 6.137 -3.124 1.00 97.38 191 LEU A O 1
ATOM 1457 N N . HIS A 1 192 ? -10.165 6.382 -5.335 1.00 97.38 192 HIS A N 1
ATOM 1458 C CA . HIS A 1 192 ? -11.523 5.934 -5.659 1.00 97.38 192 HIS A CA 1
ATOM 1459 C C . HIS A 1 192 ? -11.768 4.471 -5.277 1.00 97.38 192 HIS A C 1
ATOM 1461 O O . HIS A 1 192 ? -12.828 4.158 -4.738 1.00 97.38 192 HIS A O 1
ATOM 1467 N N . THR A 1 193 ? -10.790 3.584 -5.479 1.00 97.62 193 THR A N 1
ATOM 1468 C CA . THR A 1 193 ? -10.882 2.192 -5.011 1.00 97.62 193 THR A CA 1
ATOM 1469 C C . THR A 1 193 ? -11.073 2.117 -3.494 1.00 97.62 193 THR A C 1
ATOM 1471 O O . THR A 1 193 ? -11.881 1.325 -3.019 1.00 97.62 193 THR A O 1
ATOM 1474 N N . MET A 1 194 ? -10.397 2.970 -2.716 1.00 97.81 194 MET A N 1
ATOM 1475 C CA . MET A 1 194 ? -10.593 3.024 -1.260 1.00 97.81 194 MET A CA 1
ATOM 1476 C C . MET A 1 194 ? -11.997 3.499 -0.866 1.00 97.81 194 MET A C 1
ATOM 1478 O O . MET A 1 194 ? -12.562 2.967 0.086 1.00 97.81 194 MET A O 1
ATOM 1482 N N . LEU A 1 195 ? -12.586 4.450 -1.601 1.00 97.62 195 LEU A N 1
ATOM 1483 C CA . LEU A 1 195 ? -13.989 4.837 -1.401 1.00 97.62 195 LEU A CA 1
ATOM 1484 C C . LEU A 1 195 ? -14.941 3.669 -1.683 1.00 97.62 195 LEU A C 1
ATOM 1486 O O . LEU A 1 195 ? -15.900 3.472 -0.942 1.00 97.62 195 LEU A O 1
ATOM 1490 N N . ALA A 1 196 ? -14.662 2.875 -2.721 1.00 97.81 196 ALA A N 1
ATOM 1491 C CA . ALA A 1 196 ? -15.444 1.682 -3.027 1.00 97.81 196 ALA A CA 1
ATOM 1492 C C . ALA A 1 196 ? -15.338 0.629 -1.910 1.00 97.81 196 ALA A C 1
ATOM 1494 O O . ALA A 1 196 ? -16.355 0.060 -1.524 1.00 97.81 196 ALA A O 1
ATOM 1495 N N . TYR A 1 197 ? -14.147 0.421 -1.335 1.00 97.81 197 TYR A N 1
ATOM 1496 C CA . TYR A 1 197 ? -13.989 -0.435 -0.153 1.00 97.81 197 TYR A CA 1
ATOM 1497 C C . TYR A 1 197 ? -14.792 0.087 1.039 1.00 97.81 197 TYR A C 1
ATOM 1499 O O . TYR A 1 197 ? -15.535 -0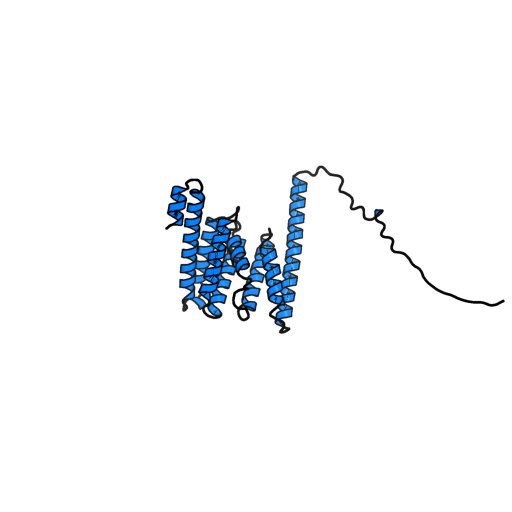.679 1.641 1.00 97.81 197 TYR A O 1
ATOM 1507 N N . ALA A 1 198 ? -14.717 1.389 1.328 1.00 96.88 198 ALA A N 1
ATOM 1508 C CA . ALA A 1 198 ? -15.473 2.000 2.418 1.00 96.88 198 ALA A CA 1
ATOM 1509 C C . ALA A 1 198 ? -16.993 1.898 2.230 1.00 96.88 198 ALA A C 1
ATOM 1511 O O . ALA A 1 198 ? -17.711 1.842 3.219 1.00 96.88 198 ALA A O 1
ATOM 1512 N N . ALA A 1 199 ? -17.491 1.879 0.991 1.00 96.12 199 ALA A N 1
ATOM 1513 C CA . ALA A 1 199 ? -18.911 1.692 0.690 1.00 96.12 199 ALA A CA 1
ATOM 1514 C C . ALA A 1 199 ? -19.351 0.218 0.767 1.00 96.12 199 ALA A C 1
ATOM 1516 O O . ALA A 1 199 ? -20.493 -0.064 1.118 1.00 96.12 199 ALA A O 1
ATOM 1517 N N . ALA A 1 200 ? -18.459 -0.716 0.430 1.00 96.88 200 ALA A N 1
ATOM 1518 C CA . ALA A 1 200 ? -18.735 -2.152 0.447 1.00 96.88 200 ALA A CA 1
ATOM 1519 C C . ALA A 1 200 ? -18.550 -2.799 1.834 1.00 96.88 200 ALA A C 1
ATOM 1521 O O . ALA A 1 200 ? -19.043 -3.903 2.064 1.00 96.88 200 ALA A O 1
ATOM 1522 N N . ASP A 1 201 ? -17.835 -2.145 2.753 1.00 95.94 201 ASP A N 1
ATOM 1523 C CA . ASP A 1 201 ? -17.569 -2.660 4.097 1.00 95.94 201 ASP A CA 1
ATOM 1524 C C . ASP A 1 201 ? -18.799 -2.507 5.004 1.00 95.94 201 ASP A C 1
ATOM 1526 O O . ASP A 1 201 ? -19.031 -1.456 5.610 1.00 95.94 201 ASP A O 1
ATOM 1530 N N . GLY A 1 202 ? -19.611 -3.568 5.048 1.00 95.19 202 GLY A N 1
ATOM 1531 C CA . GLY A 1 202 ? -20.863 -3.637 5.805 1.00 95.19 202 GLY A CA 1
ATOM 1532 C C . GLY A 1 202 ? -20.692 -3.397 7.305 1.00 95.19 202 GLY A C 1
ATOM 1533 O O . GLY A 1 202 ? -21.511 -2.698 7.900 1.00 95.19 202 GLY A O 1
ATOM 1534 N N . ASP A 1 203 ? -19.604 -3.901 7.895 1.00 93.94 203 ASP A N 1
ATOM 1535 C CA . ASP A 1 203 ? -19.325 -3.774 9.333 1.00 93.94 203 ASP A CA 1
ATOM 1536 C C . ASP A 1 203 ? -19.107 -2.313 9.737 1.00 93.94 203 ASP A C 1
ATOM 1538 O O . ASP A 1 203 ? -19.429 -1.903 10.853 1.00 93.94 203 ASP A O 1
ATOM 1542 N N . MET A 1 204 ? -18.551 -1.514 8.821 1.00 94.50 204 MET A N 1
ATOM 1543 C CA . MET A 1 204 ? -18.198 -0.120 9.072 1.00 94.50 204 MET A CA 1
ATOM 1544 C C . MET A 1 204 ? -19.315 0.870 8.725 1.00 94.50 204 MET A C 1
ATOM 1546 O O . MET A 1 204 ? -19.272 1.996 9.227 1.00 94.50 204 MET A O 1
ATOM 1550 N N . GLN A 1 205 ? -20.326 0.480 7.935 1.00 95.19 205 GLN A N 1
ATOM 1551 C CA . GLN A 1 205 ? -21.460 1.351 7.576 1.00 95.19 205 GLN A CA 1
ATOM 1552 C C . GLN A 1 205 ? -22.180 2.017 8.761 1.00 95.19 205 GLN A C 1
ATOM 1554 O O . GLN A 1 205 ? -22.490 3.202 8.648 1.00 95.19 205 GLN A O 1
ATOM 1559 N N . PRO A 1 206 ? -22.450 1.338 9.897 1.00 94.00 206 PRO A N 1
ATOM 1560 C CA . PRO A 1 206 ? -23.126 1.980 11.027 1.00 94.00 206 PRO A CA 1
ATOM 1561 C C . PRO A 1 206 ? -22.235 2.971 11.799 1.00 94.00 206 PRO A C 1
ATOM 1563 O O . PRO A 1 206 ? -22.700 3.603 12.745 1.00 94.00 206 PRO A O 1
ATOM 1566 N N . THR A 1 207 ? -20.956 3.101 11.439 1.00 94.62 207 THR A N 1
ATOM 1567 C CA . THR A 1 207 ? -19.974 3.936 12.146 1.00 94.62 207 THR A CA 1
ATOM 1568 C C . THR A 1 207 ? -19.685 5.242 11.396 1.00 94.62 207 THR A C 1
ATOM 1570 O O . THR A 1 207 ? -20.099 5.440 10.257 1.00 94.62 207 THR A O 1
ATOM 1573 N N . THR A 1 208 ? -18.907 6.149 11.999 1.00 94.31 208 THR A N 1
ATOM 1574 C CA . THR A 1 208 ? -18.433 7.369 11.315 1.00 94.31 208 THR A CA 1
ATOM 1575 C C . THR A 1 208 ? -17.262 7.116 10.358 1.00 94.31 208 THR A C 1
ATOM 1577 O O . THR A 1 208 ? -16.833 8.040 9.663 1.00 94.31 208 THR A O 1
ATOM 1580 N N . PHE A 1 209 ? -16.729 5.892 10.300 1.00 95.25 209 PHE A N 1
ATOM 1581 C CA . PHE A 1 209 ? -15.538 5.565 9.517 1.00 95.25 209 PHE A CA 1
ATOM 1582 C C . PHE A 1 209 ? -15.677 5.863 8.013 1.00 95.25 209 PHE A C 1
ATOM 1584 O O . PHE A 1 209 ? -14.796 6.548 7.485 1.00 95.25 209 PHE A O 1
ATOM 1591 N N . PRO A 1 210 ? -16.760 5.467 7.306 1.00 96.31 210 PRO A N 1
ATOM 1592 C CA . PRO A 1 210 ? -16.883 5.740 5.872 1.00 96.31 210 PRO A CA 1
ATOM 1593 C C . PRO A 1 210 ? -16.875 7.239 5.542 1.00 96.31 210 PRO A C 1
ATOM 1595 O O . PRO A 1 210 ? -16.270 7.655 4.552 1.00 96.31 210 PRO A O 1
ATOM 1598 N N . LEU A 1 211 ? -17.488 8.066 6.399 1.00 95.88 211 LEU A N 1
ATOM 1599 C CA . LEU A 1 211 ? -17.470 9.523 6.256 1.00 95.88 211 LEU A CA 1
ATOM 1600 C C . LEU A 1 211 ? -16.049 10.073 6.413 1.00 95.88 211 LEU A C 1
ATOM 1602 O O . LEU A 1 211 ? -15.592 10.839 5.568 1.00 95.88 211 LEU A O 1
ATOM 1606 N N . GLN A 1 212 ? -15.324 9.630 7.441 1.00 96.19 212 GLN A N 1
ATOM 1607 C CA . GLN A 1 212 ? -13.949 10.069 7.683 1.00 96.19 212 GLN A CA 1
ATOM 1608 C C . GLN A 1 212 ? -12.989 9.651 6.555 1.00 96.19 212 GLN A C 1
ATOM 1610 O O . GLN A 1 212 ? -12.119 10.433 6.162 1.00 96.19 212 GLN A O 1
ATOM 1615 N N . VAL A 1 213 ? -13.164 8.453 5.979 1.00 97.00 213 VAL A N 1
ATOM 1616 C CA . VAL A 1 213 ? -12.410 8.013 4.789 1.00 97.00 213 VAL A CA 1
ATOM 1617 C C . VAL A 1 213 ? -12.722 8.907 3.592 1.00 97.00 213 VAL A C 1
ATOM 1619 O O . VAL A 1 213 ? -11.799 9.331 2.895 1.00 97.00 213 VAL A O 1
ATOM 1622 N N . ARG A 1 214 ? -13.997 9.242 3.367 1.00 97.19 214 ARG A N 1
ATOM 1623 C CA . ARG A 1 214 ? -14.407 10.143 2.283 1.00 97.19 214 ARG A CA 1
ATOM 1624 C C . ARG A 1 214 ? -13.789 11.531 2.427 1.00 97.19 214 ARG A C 1
ATOM 1626 O O . ARG A 1 214 ? -13.242 12.048 1.456 1.00 97.19 214 ARG A O 1
ATOM 1633 N N . GLU A 1 215 ? -13.845 12.113 3.619 1.00 97.19 215 GLU A N 1
ATOM 1634 C CA . GLU A 1 215 ? -13.241 13.418 3.909 1.00 97.19 215 GLU A CA 1
ATOM 1635 C C . GLU A 1 215 ? -11.725 13.407 3.710 1.00 97.19 215 GLU A C 1
ATOM 1637 O O . GLU A 1 215 ? -11.177 14.321 3.093 1.00 97.19 215 GLU A O 1
ATOM 1642 N N . LEU A 1 216 ? -11.043 12.355 4.177 1.00 96.50 216 LEU A N 1
ATOM 1643 C CA . LEU A 1 216 ? -9.611 12.191 3.944 1.00 96.50 216 LEU A CA 1
ATOM 1644 C C . LEU A 1 216 ? -9.308 12.095 2.444 1.00 96.50 216 LEU A C 1
ATOM 1646 O O . LEU A 1 216 ? -8.435 12.810 1.968 1.00 96.50 216 LEU A O 1
ATOM 1650 N N . VAL A 1 217 ? -10.024 11.265 1.683 1.00 96.81 217 VAL A N 1
ATOM 1651 C CA . VAL A 1 217 ? -9.799 11.132 0.234 1.00 96.81 217 VAL A CA 1
ATOM 1652 C C . VAL A 1 217 ? -9.990 12.467 -0.488 1.00 96.81 217 VAL A C 1
ATOM 1654 O O . VAL A 1 217 ? -9.147 12.819 -1.312 1.00 96.81 217 VAL A O 1
ATOM 1657 N N . LEU A 1 218 ? -11.038 13.226 -0.157 1.00 96.31 218 LEU A N 1
ATOM 1658 C CA . LEU A 1 218 ? -11.259 14.561 -0.723 1.00 96.31 218 LEU A CA 1
ATOM 1659 C C . LEU A 1 218 ? -10.098 15.504 -0.395 1.00 96.31 218 LEU A C 1
ATOM 1661 O O . LEU A 1 218 ? -9.566 16.151 -1.289 1.00 96.31 218 LEU A O 1
ATOM 1665 N N . ASN A 1 219 ? -9.649 15.523 0.862 1.00 95.88 219 ASN A N 1
ATOM 1666 C CA . ASN A 1 219 ? -8.498 16.319 1.282 1.00 95.88 219 ASN A CA 1
ATOM 1667 C C . ASN A 1 219 ? -7.229 15.954 0.485 1.00 95.88 219 ASN A C 1
ATOM 1669 O O . ASN A 1 219 ? -6.556 16.838 -0.040 1.00 95.88 219 ASN A O 1
ATOM 1673 N N . LEU A 1 220 ? -6.939 14.659 0.315 1.00 95.56 220 LEU A N 1
ATOM 1674 C CA . LEU A 1 220 ? -5.793 14.194 -0.474 1.00 95.56 220 LEU A CA 1
ATOM 1675 C C . LEU A 1 220 ? -5.913 14.579 -1.957 1.00 95.56 220 LEU A C 1
ATOM 1677 O O . LEU A 1 220 ? -4.912 14.932 -2.577 1.00 95.56 220 LEU A O 1
ATOM 1681 N N . GLN A 1 221 ? -7.117 14.527 -2.533 1.00 94.00 221 GLN A N 1
ATOM 1682 C CA . GLN A 1 221 ? -7.370 14.964 -3.911 1.00 94.00 221 GLN A CA 1
ATOM 1683 C C . GLN A 1 221 ? -7.166 16.473 -4.087 1.00 94.00 221 GLN A C 1
ATOM 1685 O O . GLN A 1 221 ? -6.608 16.888 -5.108 1.00 94.00 221 GLN A O 1
ATOM 1690 N N . THR A 1 222 ? -7.569 17.277 -3.101 1.00 92.56 222 THR A N 1
ATOM 1691 C CA . THR A 1 222 ? -7.302 18.721 -3.075 1.00 92.56 222 THR A CA 1
ATOM 1692 C C . THR A 1 222 ? -5.800 18.980 -3.039 1.00 92.56 222 THR A C 1
ATOM 1694 O O . THR A 1 222 ? -5.280 19.602 -3.960 1.00 92.56 222 THR A O 1
ATOM 1697 N N . ILE A 1 223 ? -5.080 18.374 -2.084 1.00 90.88 223 ILE A N 1
ATOM 1698 C CA . ILE A 1 223 ? -3.615 18.492 -1.980 1.00 90.88 223 ILE A CA 1
ATOM 1699 C C . ILE A 1 223 ? -2.938 18.110 -3.296 1.00 90.88 223 ILE A C 1
ATOM 1701 O O . ILE A 1 223 ? -2.059 18.827 -3.764 1.00 90.88 223 ILE A O 1
ATOM 1705 N N . LEU A 1 224 ? -3.338 16.996 -3.916 1.00 89.50 224 LEU A N 1
ATOM 1706 C CA . LEU A 1 224 ? -2.783 16.575 -5.204 1.00 89.50 224 LEU A CA 1
ATOM 1707 C C . LEU A 1 224 ? -2.960 17.639 -6.280 1.00 89.50 224 LEU A C 1
ATOM 1709 O O . LEU A 1 224 ? -1.992 18.001 -6.946 1.00 89.50 224 LEU A O 1
ATOM 1713 N N . SER A 1 225 ? -4.181 18.148 -6.414 1.00 87.94 225 SER A N 1
ATOM 1714 C CA . SER A 1 225 ? -4.525 19.136 -7.433 1.00 87.94 225 SER A CA 1
ATOM 1715 C C . SER A 1 225 ? -3.771 20.450 -7.218 1.00 87.94 225 SER A C 1
ATOM 1717 O O . SER A 1 225 ? -3.266 21.031 -8.177 1.00 87.94 225 SER A O 1
ATOM 1719 N N . ASP A 1 226 ? -3.634 20.893 -5.969 1.00 86.44 226 ASP A N 1
ATOM 1720 C CA . ASP A 1 226 ? -2.912 22.122 -5.632 1.00 86.44 226 ASP A CA 1
ATOM 1721 C C . ASP A 1 226 ? -1.406 21.959 -5.846 1.00 86.44 226 ASP A C 1
ATOM 1723 O O . ASP A 1 226 ? -0.765 22.818 -6.447 1.00 86.44 226 ASP A O 1
ATOM 1727 N N . THR A 1 227 ? -0.835 20.814 -5.467 1.00 80.75 227 THR A N 1
ATOM 1728 C CA . THR A 1 227 ? 0.606 20.574 -5.636 1.00 80.75 227 THR A CA 1
ATOM 1729 C C . THR A 1 227 ? 1.005 20.456 -7.113 1.00 80.75 227 THR A C 1
ATOM 1731 O O . THR A 1 227 ? 2.127 20.808 -7.483 1.00 80.75 227 THR A O 1
ATOM 1734 N N . VAL A 1 228 ? 0.108 19.969 -7.976 1.00 72.31 228 VAL A N 1
ATOM 1735 C CA . VAL A 1 228 ? 0.325 19.911 -9.432 1.00 72.31 228 VAL A CA 1
ATOM 1736 C C . VAL A 1 228 ? 0.333 21.313 -10.024 1.00 72.31 228 VAL A C 1
ATOM 1738 O O . VAL A 1 228 ? 1.304 21.667 -10.690 1.00 72.31 228 VAL A O 1
ATOM 1741 N N . LYS A 1 229 ? -0.651 22.151 -9.672 1.00 73.25 229 LYS A N 1
ATOM 1742 C CA . LYS A 1 229 ? -0.650 23.575 -10.046 1.00 73.25 229 LYS A CA 1
ATOM 1743 C C . LYS A 1 229 ? 0.629 24.263 -9.570 1.00 73.25 229 LYS A C 1
ATOM 1745 O O . LYS A 1 229 ? 1.319 24.901 -10.355 1.00 73.25 229 LYS A O 1
ATOM 1750 N N . MET A 1 230 ? 1.026 24.053 -8.313 1.00 69.62 230 MET A N 1
ATOM 1751 C CA . MET A 1 230 ? 2.282 24.600 -7.782 1.00 69.62 230 MET A CA 1
ATOM 1752 C C . MET A 1 230 ? 3.521 24.136 -8.564 1.00 69.62 230 MET A C 1
ATOM 1754 O O . MET A 1 230 ? 4.488 24.887 -8.663 1.00 69.62 230 MET A O 1
ATOM 1758 N N . LYS A 1 231 ? 3.535 22.912 -9.117 1.00 68.75 231 LYS A N 1
ATOM 1759 C CA . LYS A 1 231 ? 4.633 22.426 -9.972 1.00 68.75 231 LYS A CA 1
ATOM 1760 C C . LYS A 1 231 ? 4.628 23.060 -11.362 1.00 68.75 231 LYS A C 1
ATOM 1762 O O . LYS A 1 231 ? 5.713 23.328 -11.876 1.00 68.75 231 LYS A O 1
ATOM 1767 N N . GLU A 1 232 ? 3.457 23.284 -11.947 1.00 65.94 232 GLU A N 1
ATOM 1768 C CA . GLU A 1 232 ? 3.296 23.910 -13.266 1.00 65.94 232 GLU A CA 1
ATOM 1769 C C . GLU A 1 232 ? 3.739 25.380 -13.254 1.00 65.94 232 GLU A C 1
ATOM 1771 O O . GLU A 1 232 ? 4.451 25.814 -14.157 1.00 65.94 232 GLU A O 1
ATOM 1776 N N . TYR A 1 233 ? 3.442 26.115 -12.179 1.00 60.94 233 TYR A N 1
ATOM 1777 C CA . TYR A 1 233 ? 3.827 27.524 -12.020 1.00 60.94 233 TYR A CA 1
ATOM 1778 C C . TYR A 1 233 ? 5.208 27.737 -11.379 1.00 60.94 233 TYR A C 1
ATOM 1780 O O . TYR A 1 233 ? 5.532 28.841 -10.959 1.00 60.94 233 TYR A O 1
ATOM 1788 N N . LYS A 1 234 ? 6.086 26.723 -11.331 1.00 59.75 234 LYS A N 1
ATOM 1789 C CA . LYS A 1 234 ? 7.449 26.887 -10.773 1.00 59.75 234 LYS A CA 1
ATOM 1790 C C . LYS A 1 234 ? 8.305 27.938 -11.488 1.00 59.75 234 LYS A C 1
ATOM 1792 O O . LYS A 1 234 ? 9.287 28.397 -10.915 1.00 59.75 234 LYS A O 1
ATOM 1797 N N . GLN A 1 235 ? 7.970 28.270 -12.734 1.00 60.75 235 GLN A N 1
ATOM 1798 C CA . GLN A 1 235 ? 8.649 29.299 -13.529 1.00 60.75 235 GLN A CA 1
ATOM 1799 C C . GLN A 1 235 ? 7.966 30.676 -13.441 1.00 60.75 235 GLN A C 1
ATOM 1801 O O . GLN A 1 235 ? 8.500 31.639 -13.982 1.00 60.75 235 GLN A O 1
ATOM 1806 N N . ASP A 1 236 ? 6.829 30.776 -12.743 1.00 72.81 236 ASP A N 1
ATOM 1807 C CA . ASP A 1 236 ? 6.079 32.011 -12.510 1.00 72.81 236 ASP A CA 1
ATOM 1808 C C . ASP A 1 236 ? 6.032 32.310 -10.994 1.00 72.81 236 ASP A C 1
ATOM 1810 O O . ASP A 1 236 ? 5.161 31.808 -10.274 1.00 72.81 236 ASP A O 1
ATOM 1814 N N . PRO A 1 237 ? 7.006 33.081 -10.471 1.00 65.00 237 PRO A N 1
ATOM 1815 C CA . PRO A 1 237 ? 7.142 33.315 -9.037 1.00 65.00 237 PRO A CA 1
ATOM 1816 C C . PRO A 1 237 ? 5.988 34.133 -8.434 1.00 65.00 237 PRO A C 1
ATOM 1818 O O . PRO A 1 237 ? 5.745 34.007 -7.233 1.00 65.00 237 PRO A O 1
ATOM 1821 N N . GLU A 1 238 ? 5.262 34.930 -9.227 1.00 71.69 238 GLU A N 1
ATOM 1822 C CA . GLU A 1 238 ? 4.102 35.694 -8.744 1.00 71.69 238 GLU A CA 1
ATOM 1823 C C . GLU A 1 238 ? 2.883 34.783 -8.552 1.00 71.69 238 GLU A C 1
ATOM 1825 O O . GLU A 1 238 ? 2.264 34.796 -7.485 1.00 71.69 238 GLU A O 1
ATOM 1830 N N . MET A 1 239 ? 2.593 33.914 -9.527 1.00 72.62 239 MET A N 1
ATOM 1831 C CA . MET A 1 239 ? 1.501 32.936 -9.421 1.00 72.62 239 MET A CA 1
ATOM 1832 C C . MET A 1 239 ? 1.771 31.876 -8.342 1.00 72.62 239 MET A C 1
ATOM 1834 O O . MET A 1 239 ? 0.855 31.449 -7.637 1.00 72.62 239 MET A O 1
ATOM 1838 N N . LEU A 1 240 ? 3.033 31.459 -8.170 1.00 63.72 240 LEU A N 1
ATOM 1839 C CA . LEU A 1 240 ? 3.424 30.527 -7.109 1.00 63.72 240 LEU A CA 1
ATOM 1840 C C . LEU A 1 240 ? 3.203 31.124 -5.711 1.00 63.72 240 LEU A C 1
ATOM 1842 O O . LEU A 1 240 ? 2.733 30.416 -4.821 1.00 63.72 240 LEU A O 1
ATOM 1846 N N . MET A 1 241 ? 3.508 32.412 -5.518 1.00 68.44 241 MET A N 1
ATOM 1847 C CA . MET A 1 241 ? 3.224 33.116 -4.263 1.00 68.44 241 MET A CA 1
ATOM 1848 C C . MET A 1 241 ? 1.716 33.187 -3.994 1.00 68.44 241 MET A C 1
ATOM 1850 O O . MET A 1 241 ? 1.291 32.836 -2.897 1.00 68.44 241 MET A O 1
ATOM 1854 N N . ASP A 1 242 ? 0.895 33.544 -4.985 1.00 75.25 242 ASP A N 1
ATOM 1855 C CA . ASP A 1 242 ? -0.569 33.612 -4.816 1.00 75.25 242 ASP A CA 1
ATOM 1856 C C . ASP A 1 242 ? -1.193 32.236 -4.495 1.00 75.25 242 ASP A C 1
ATOM 1858 O O . ASP A 1 242 ? -2.120 32.125 -3.693 1.00 75.25 242 ASP A O 1
ATOM 1862 N N . LEU A 1 243 ? -0.633 31.154 -5.051 1.00 66.00 243 LEU A N 1
ATOM 1863 C CA . LEU A 1 243 ? -1.023 29.775 -4.731 1.00 66.00 243 LEU A CA 1
ATOM 1864 C C . LEU A 1 243 ? -0.571 29.312 -3.336 1.00 66.00 243 LEU A C 1
ATOM 1866 O O . LEU A 1 243 ? -1.241 28.470 -2.746 1.00 66.00 243 LEU A O 1
ATOM 1870 N N . MET A 1 244 ? 0.545 29.826 -2.805 1.00 63.72 244 MET A N 1
ATOM 1871 C CA . MET A 1 244 ? 1.049 29.473 -1.466 1.00 63.72 244 MET A CA 1
ATOM 1872 C C . MET A 1 244 ? 0.329 30.196 -0.319 1.00 63.72 244 MET A C 1
ATOM 1874 O O . MET A 1 244 ? 0.379 29.712 0.812 1.00 63.72 244 MET A O 1
ATOM 1878 N N . TYR A 1 245 ? -0.293 31.349 -0.587 1.00 69.88 245 TYR A N 1
ATOM 1879 C CA . TYR A 1 245 ? -0.964 32.190 0.417 1.00 69.88 245 TYR A CA 1
ATOM 1880 C C . TYR A 1 245 ? -2.504 32.084 0.406 1.00 69.88 245 TYR A C 1
ATOM 1882 O O . TYR A 1 245 ? -3.166 32.837 1.126 1.00 69.88 245 TYR A O 1
ATOM 1890 N N . ARG A 1 246 ? -3.073 31.157 -0.375 1.00 59.03 246 ARG A N 1
ATOM 1891 C CA . ARG A 1 246 ? -4.498 30.779 -0.342 1.00 59.03 246 ARG A CA 1
ATOM 1892 C C . ARG A 1 246 ? -4.776 29.660 0.654 1.00 59.03 246 ARG A C 1
ATOM 1894 O O . ARG A 1 246 ? -5.875 29.703 1.250 1.00 59.03 246 ARG A O 1
#

Mean predicted aligned error: 11.55 Å

Nearest PDB structures (foldseek):
  5vjc-assembly2_B  TM=4.471E-01  e=5.792E-01  Drosophila melanogaster
  7wtx-assembly1_K  TM=3.767E-01  e=8.009E-01  Homo sapiens
  7wtu-assembly1_K  TM=3.777E-01  e=9.202E-01  Homo sapiens
  7m6k-assembly1_A  TM=4.419E-01  e=2.117E+00  Drosophila melanogaster

Organism: Petromyzon marinus (NCBI:txid7757)

Solvent-accessible surface area (backbone atoms only — not comparable to full-atom values): 14283 Å² total; per-residue (Å²): 138,90,85,88,88,83,83,87,76,90,75,81,71,84,69,80,58,69,83,76,66,62,70,77,74,71,74,84,68,87,68,50,71,67,55,52,53,50,50,53,50,52,54,51,49,51,54,37,50,53,50,45,52,51,48,52,52,50,51,51,52,51,58,52,36,72,74,64,78,62,53,79,65,54,56,56,50,50,50,51,53,51,52,52,56,65,70,49,97,66,52,72,70,48,50,56,51,53,44,50,53,50,45,61,46,50,72,69,46,59,90,74,63,74,77,80,93,75,57,80,52,50,63,49,40,32,46,33,53,54,34,14,17,36,92,48,66,68,53,13,54,48,23,26,52,40,52,45,51,52,46,50,51,39,31,72,78,67,67,41,42,69,60,52,50,53,37,42,54,53,23,48,58,52,46,72,74,69,50,92,80,70,36,64,71,37,30,53,52,25,49,52,52,37,51,50,48,43,72,66,37,69,88,44,60,91,48,69,56,45,59,52,52,48,53,50,49,52,52,53,52,48,51,52,56,50,53,50,52,51,61,72,32,67,87,37,71,67,62,35,50,58,66,73,76,108

InterPro domains:
  IPR026791 Dedicator of cytokinesis [PTHR23317] (4-246)

Foldseek 3Di:
DDDDDDDDDPPPPPPPPVVVPPPPPPPPDPDDPVRVVVVVVVVQVVVQVVLVVVLVVLVVQVVVCVPVVVPDPSLVVSVVVLLVVLVDDHDPVSLLSSLVSLLVSCVVCLQPADDDPDHPCLSVLLSLLQQLQDPDPSSVLSSLVSLLSNLVSCCVNPNNNVVSLVSNLVSLLVCLVDDPSGHPVSNLVSLVVSLVVLVPPPVCVVDCSSVSSVVSSVVSNVSSVLSVVLVVCVVPVVVNVVSVVD

Secondary structure (DSSP, 8-state):
-----------------TTT------------HHHHHHHHHHHHHHHHHHHHHHHHHHHHHHHHHHHSS--TTHHHHHHHHHHHHHHS---HHHHHHHHHHHHHHHHHHGGGPPPTTS-THHHHHHHHHHHHT-S-HHHHHHHHHHHHHHHHHHHHTTSTHHHHHHHHHHHHHHHHHH-TT--HHHHHHHHHHHHHHHHH-TTTTTSSHHHHHHHHHHHHHHHHHHHHHHHHGGG-HHHHHHHH--